Protein 3POJ (pdb70)

Solvent-accessible surface area: 11716 Å² total; per-residue (Å²): 169,25,63,62,48,107,63,95,125,122,60,27,84,9,43,0,32,94,24,61,86,55,21,56,120,58,7,34,1,24,13,32,0,70,13,141,155,61,77,82,0,59,5,91,19,45,102,86,5,18,2,39,78,42,122,146,20,106,12,2,53,2,4,0,4,0,30,7,71,122,110,36,40,29,49,52,25,9,118,177,54,15,135,96,10,66,8,118,17,54,27,0,14,0,6,0,7,2,35,93,70,58,143,22,100,0,0,71,0,21,7,168,43,99,154,32,52,60,53,113,52,91,123,118,65,24,76,6,46,0,32,95,26,62,85,49,17,48,151,9,6,16,2,25,9,34,0,67,12,136,154,63,52,106,1,59,1,65,9,60,100,88,4,18,2,55,88,47,121,132,11,106,12,2,36,1,0,0,17,0,70,6,52,125,104,68,48,33,49,51,24,8,119,175,44,14,135,65,8,70,9,118,18,56,49,0,64,1,28,0,4,0,26,104,60,46,149,23,101,0,0,78,0,28,4,171,34

Nearest PDB structures (foldseek):
  3pog-assembly2_B  TM=9.909E-01  e=3.006E-19  Rattus norvegicus
  3dem-assembly1_A  TM=9.830E-01  e=3.909E-17  Homo sapiens
  6f1d-assembly1_A  TM=9.723E-01  e=4.451E-14  Homo sapiens
  5cis-assembly1_A-2  TM=9.867E-01  e=1.282E-13  Rattus norvegicus
  5ckm-assembly1_A-2  TM=9.847E-01  e=1.762E-13  Rattus norvegicus

Organism: Rattus norvegicus (NCBI:txid10116)

InterPro domains:
  IPR000436 Sushi/SCR/CCP domain [PF00084] (306-367)
  IPR000436 Sushi/SCR/CCP domain [PF00084] (372-429)
  IPR000436 Sushi/SCR/CCP domain [PS50923] (304-369)
  IPR000436 Sushi/SCR/CCP domain [PS50923] (370-439)
  IPR000436 Sushi/SCR/CCP domain [SM00032] (306-367)
  IPR000436 Sushi/SCR/CCP domain [SM00032] (372-437)
  IPR000436 Sushi/SCR/CCP domain [cd00033] (306-368)
  IPR000436 Sushi/SCR/CCP domain [cd00033] (372-437)
  IPR000742 EGF-like domain [PS01186] (171-186)
  IPR000859 CUB domain [PF00431] (29-140)
  IPR000859 CUB domain [PF00431] (190-299)
  IPR000859 CUB domain [PS01180] (16-143)
  IPR000859 CUB domain [PS01180] (190-302)
  IPR000859 CUB domain [SM00042] (23-143)
  IPR000859 CUB domain [SM00042] (190-302)
  IPR000859 CUB domain [cd00041] (33-142)
  IPR000859 CUB domain [cd00041] (190-301)
  IPR001254 Serine proteases, trypsin domain [PF00089] (454-696)
  IPR001254 Serine proteases, trypsin domain [PS50240] (454-701)
  IPR001254 Serine proteases, trypsin domain [SM00020] (453-696)

Radius of gyration: 17.61 Å; Cα contacts (8 Å, |Δi|>4): 644; chains: 2; bounding box: 37×38×44 Å

Structure (mmCIF, N/CA/C/O backbone):
data_3POJ
#
_entry.id   3POJ
#
_cell.length_a   100.480
_cell.length_b   100.480
_cell.length_c   100.480
_cell.angle_alpha   90.00
_cell.angle_beta   90.00
_cell.angle_gamma   90.00
#
_symmetry.space_group_name_H-M   'P 21 3'
#
loop_
_entity.id
_entity.type
_entity.pdbx_description
1 polymer 'Mannan-binding lectin serine protease 1'
2 non-polymer 'CALCIUM ION'
3 non-polymer ETHANAMINE
4 non-polymer 'SULFATE ION'
5 non-polymer 2-AMINO-2-HYDROXYMETHYL-PROPANE-1,3-DIOL
6 water water
#
loop_
_atom_site.group_PDB
_atom_site.id
_atom_site.type_symbol
_atom_site.label_atom_id
_atom_site.label_alt_id
_atom_site.label_comp_id
_atom_site.label_asym_id
_atom_site.label_entity_id
_atom_site.label_seq_id
_atom_site.pdbx_PDB_ins_code
_atom_site.Cartn_x
_atom_site.Cartn_y
_atom_site.Cartn_z
_atom_site.occupancy
_atom_site.B_iso_or_equiv
_atom_site.auth_seq_id
_atom_site.auth_comp_id
_atom_site.auth_asym_id
_atom_site.auth_atom_id
_atom_site.pdbx_PDB_model_num
ATOM 1 N N . GLU A 1 3 ? 35.337 -8.090 -10.097 1.00 20.74 165 GLU A N 1
ATOM 2 C CA . GLU A 1 3 ? 35.283 -6.593 -10.125 1.00 16.64 165 GLU A CA 1
ATOM 3 C C . GLU A 1 3 ? 35.342 -6.152 -11.598 1.00 15.61 165 GLU A C 1
ATOM 4 O O . GLU A 1 3 ? 36.233 -6.700 -12.431 1.00 22.72 165 GLU A O 1
ATOM 10 N N . CYS A 1 4 ? 34.357 -5.418 -12.062 1.00 15.27 166 CYS A N 1
ATOM 11 C CA . CYS A 1 4 ? 34.248 -4.884 -13.581 1.00 11.46 166 CYS A CA 1
ATOM 12 C C . CYS A 1 4 ? 33.295 -3.613 -13.689 1.00 10.53 166 CYS A C 1
ATOM 13 O O . CYS A 1 4 ? 32.672 -3.307 -14.692 1.00 8.13 166 CYS A O 1
ATOM 16 N N . SER A 1 5 ? 33.259 -2.879 -12.613 1.00 10.52 167 SER A N 1
ATOM 17 C CA . SER A 1 5 ? 32.473 -1.683 -12.468 1.00 9.29 167 SER A CA 1
ATOM 18 C C . SER A 1 5 ? 33.363 -0.501 -12.823 1.00 8.86 167 SER A C 1
ATOM 19 O O . SER A 1 5 ? 34.565 -0.452 -12.541 1.00 10.80 167 SER A O 1
ATOM 22 N N . GLY A 1 6 ? 32.737 0.543 -13.338 1.00 9.31 168 GLY A N 1
ATOM 23 C CA . GLY A 1 6 ? 33.418 1.831 -13.455 1.00 10.30 168 GLY A CA 1
ATOM 24 C C . GLY A 1 6 ? 34.287 1.987 -14.728 1.00 9.11 168 GLY A C 1
ATOM 25 O O . GLY A 1 6 ? 35.161 2.867 -14.763 1.00 11.25 168 GLY A O 1
ATOM 26 N N . ASN A 1 7 ? 34.051 1.153 -15.737 1.00 8.41 169 ASN A N 1
ATOM 27 C CA . ASN A 1 7 ? 34.800 1.354 -16.983 1.00 8.51 169 ASN A CA 1
ATOM 28 C C . ASN A 1 7 ? 34.355 2.674 -17.621 1.00 8.29 169 ASN A C 1
ATOM 29 O O . ASN A 1 7 ? 33.193 3.010 -17.589 1.00 8.61 169 ASN A O 1
ATOM 34 N N . LEU A 1 8 ? 35.279 3.416 -18.271 1.00 10.00 170 LEU A N 1
ATOM 35 C CA . LEU A 1 8 ? 34.957 4.705 -18.844 1.00 9.71 170 LEU A CA 1
ATOM 36 C C . LEU A 1 8 ? 35.633 4.788 -20.165 1.00 11.20 170 LEU A C 1
ATOM 37 O O . LEU A 1 8 ? 36.878 4.660 -20.227 1.00 14.88 170 LEU A O 1
ATOM 42 N N . PHE A 1 9 ? 34.868 4.974 -21.240 1.00 9.54 171 PHE A N 1
ATOM 43 C CA . PHE A 1 9 ? 35.423 5.047 -22.568 1.00 11.72 171 PHE A CA 1
ATOM 44 C C . PHE A 1 9 ? 35.125 6.362 -23.245 1.00 10.88 171 PHE A C 1
ATOM 45 O O . PHE A 1 9 ? 33.991 6.795 -23.288 1.00 10.92 171 PHE A O 1
ATOM 53 N N . THR A 1 10 ? 36.200 7.027 -23.693 1.00 11.47 172 THR A N 1
ATOM 54 C CA . THR A 1 10 ? 36.097 8.263 -24.374 1.00 9.26 172 THR A CA 1
ATOM 55 C C . THR A 1 10 ? 36.458 8.179 -25.858 1.00 9.74 172 THR A C 1
ATOM 56 O O . THR A 1 10 ? 36.433 9.179 -26.563 1.00 10.76 172 THR A O 1
ATOM 60 N N . GLN A 1 11 ? 36.856 6.996 -26.280 1.00 12.34 173 GLN A N 1
ATOM 61 C CA . GLN A 1 11 ? 37.090 6.736 -27.643 1.00 12.59 173 GLN A CA 1
ATOM 62 C C . GLN A 1 11 ? 35.736 6.504 -28.371 1.00 11.63 173 GLN A C 1
ATOM 63 O O . GLN A 1 11 ? 34.815 5.935 -27.814 1.00 12.04 173 GLN A O 1
ATOM 69 N N . ARG A 1 12 ? 35.616 6.960 -29.637 1.00 12.19 174 ARG A N 1
ATOM 70 C CA A ARG A 1 12 ? 34.400 6.901 -30.402 0.70 12.45 174 ARG A CA 1
ATOM 71 C CA B ARG A 1 12 ? 34.386 6.915 -30.405 0.30 13.01 174 ARG A CA 1
ATOM 72 C C . ARG A 1 12 ? 33.962 5.523 -30.888 1.00 12.54 174 ARG A C 1
ATOM 73 O O . ARG A 1 12 ? 32.874 5.331 -31.325 1.00 14.79 174 ARG A O 1
ATOM 88 N N . THR A 1 13 ? 34.883 4.557 -30.825 1.00 10.42 175 THR A N 1
ATOM 89 C CA . THR A 1 13 ? 34.669 3.168 -31.260 1.00 10.29 175 THR A CA 1
ATOM 90 C C . THR A 1 13 ? 35.181 2.218 -30.242 1.00 9.41 175 THR A C 1
ATOM 91 O O . THR A 1 13 ? 36.204 2.437 -29.601 1.00 12.03 175 THR A O 1
ATOM 95 N N . GLY A 1 14 ? 34.519 1.040 -30.131 1.00 9.62 176 GLY A N 1
ATOM 96 C CA . GLY A 1 14 ? 35.044 -0.016 -29.336 1.00 10.54 176 GLY A CA 1
ATOM 97 C C . GLY A 1 14 ? 34.131 -1.215 -29.318 1.00 9.88 176 GLY A C 1
ATOM 98 O O . GLY A 1 14 ? 33.015 -1.155 -29.808 1.00 9.84 176 GLY A O 1
ATOM 99 N N . THR A 1 15 ? 34.638 -2.287 -28.742 1.00 8.43 177 THR A N 1
ATOM 100 C CA . THR A 1 15 ? 33.886 -3.480 -28.463 1.00 8.84 177 THR A CA 1
ATOM 101 C C . THR A 1 15 ? 33.962 -3.756 -27.006 1.00 9.13 177 THR A C 1
ATOM 102 O O . THR A 1 15 ? 35.054 -3.720 -26.412 1.00 12.35 177 THR A O 1
ATOM 106 N N . ILE A 1 16 ? 32.823 -4.116 -26.449 1.00 7.37 178 ILE A N 1
ATOM 107 C CA . ILE A 1 16 ? 32.664 -4.366 -24.981 1.00 8.04 178 ILE A CA 1
ATOM 108 C C . ILE A 1 16 ? 32.060 -5.754 -24.838 1.00 7.16 178 ILE A C 1
ATOM 109 O O . ILE A 1 16 ? 31.156 -6.095 -25.621 1.00 7.51 178 ILE A O 1
ATOM 114 N N . THR A 1 17 ? 32.559 -6.542 -23.905 1.00 6.76 179 THR A N 1
ATOM 115 C CA . THR A 1 17 ? 31.998 -7.827 -23.601 1.00 6.48 179 THR A CA 1
ATOM 116 C C . THR A 1 17 ? 31.764 -8.025 -22.141 1.00 6.57 179 THR A C 1
ATOM 117 O O . THR A 1 17 ? 32.415 -7.373 -21.332 1.00 8.25 179 THR A O 1
ATOM 121 N N . SER A 1 18 ? 30.930 -8.971 -21.810 1.00 6.29 180 SER A N 1
ATOM 122 C CA . SER A 1 18 ? 30.804 -9.436 -20.453 1.00 5.57 180 SER A CA 1
ATOM 123 C C . SER A 1 18 ? 32.174 -10.060 -20.036 1.00 5.52 180 SER A C 1
ATOM 124 O O . SER A 1 18 ? 32.940 -10.562 -20.894 1.00 6.38 180 SER A O 1
ATOM 127 N N . PRO A 1 19 ? 32.471 -10.084 -18.740 1.00 6.20 181 PRO A N 1
ATOM 128 C CA . PRO A 1 19 ? 33.729 -10.687 -18.326 1.00 6.24 181 PRO A CA 1
ATOM 129 C C . PRO A 1 19 ? 33.820 -12.162 -18.779 1.00 5.74 181 PRO A C 1
ATOM 130 O O . PRO A 1 19 ? 32.840 -12.922 -18.632 1.00 5.72 181 PRO A O 1
ATOM 134 N N . ASP A 1 20 ? 34.972 -12.513 -19.346 1.00 6.34 182 ASP A N 1
ATOM 135 C CA . ASP A 1 20 ? 35.299 -13.835 -19.784 1.00 5.98 182 ASP A CA 1
ATOM 136 C C . ASP A 1 20 ? 34.608 -14.309 -21.060 1.00 5.19 182 ASP A C 1
ATOM 137 O O . ASP A 1 20 ? 34.857 -15.437 -21.497 1.00 5.71 182 ASP A O 1
ATOM 142 N N . TYR A 1 21 ? 33.800 -13.451 -21.663 1.00 5.42 183 TYR A N 1
ATOM 143 C CA . TYR A 1 21 ? 33.130 -13.821 -22.892 1.00 4.63 183 TYR A CA 1
ATOM 144 C C . TYR A 1 21 ? 34.099 -14.390 -23.936 1.00 4.29 183 TYR A C 1
ATOM 145 O O . TYR A 1 21 ? 35.195 -13.867 -24.125 1.00 6.79 183 TYR A O 1
ATOM 154 N N . PRO A 1 22 ? 33.714 -15.498 -24.657 1.00 5.17 184 PRO A N 1
ATOM 155 C CA . PRO A 1 22 ? 32.425 -16.191 -24.685 1.00 4.11 184 PRO A CA 1
ATOM 156 C C . PRO A 1 22 ? 32.290 -17.375 -23.718 1.00 5.62 184 PRO A C 1
ATOM 157 O O . PRO A 1 22 ? 31.420 -18.200 -23.893 1.00 6.12 184 PRO A O 1
ATOM 161 N N . ASN A 1 23 ? 33.192 -17.442 -22.748 1.00 4.82 185 ASN A N 1
ATOM 162 C CA . ASN A 1 23 ? 33.042 -18.393 -21.660 1.00 5.40 185 ASN A CA 1
ATOM 163 C C . ASN A 1 23 ? 32.176 -17.737 -20.552 1.00 6.40 185 ASN A C 1
ATOM 164 O O . ASN A 1 23 ? 31.922 -16.554 -20.590 1.00 6.14 185 ASN A O 1
ATOM 169 N N . PRO A 1 24 ? 31.624 -18.562 -19.639 1.00 5.31 186 PRO A N 1
ATOM 170 C CA . PRO A 1 24 ? 30.611 -18.071 -18.755 1.00 6.00 186 PRO A CA 1
ATOM 171 C C . PRO A 1 24 ? 31.082 -16.921 -17.948 1.00 6.99 186 PRO A C 1
ATOM 172 O O . PRO A 1 24 ? 32.169 -16.929 -17.376 1.00 6.73 186 PRO A O 1
ATOM 176 N N . TYR A 1 25 ? 30.190 -15.949 -17.792 1.00 6.37 187 TYR A N 1
ATOM 177 C CA . TYR A 1 25 ? 30.481 -14.790 -16.949 1.00 6.52 187 TYR A CA 1
ATOM 178 C C . TYR A 1 25 ? 30.418 -15.179 -15.461 1.00 6.38 187 TYR A C 1
ATOM 179 O O . TYR A 1 25 ? 29.787 -16.149 -15.049 1.00 6.53 187 TYR A O 1
ATOM 188 N N . PRO A 1 26 ? 31.121 -14.398 -14.618 1.00 6.82 188 PRO A N 1
ATOM 189 C CA . PRO A 1 26 ? 31.186 -14.746 -13.200 1.00 6.45 188 PRO A CA 1
ATOM 190 C C . PRO A 1 26 ? 29.834 -14.600 -12.536 1.00 6.84 188 PRO A C 1
ATOM 191 O O . PRO A 1 26 ? 29.009 -13.723 -12.865 1.00 7.73 188 PRO A O 1
ATOM 195 N N . LYS A 1 27 ? 29.686 -15.375 -11.491 1.00 8.11 189 LYS A N 1
ATOM 196 C CA . LYS A 1 27 ? 28.550 -15.167 -10.581 1.00 9.31 189 LYS A CA 1
ATOM 197 C C . LYS A 1 27 ? 28.653 -13.862 -9.878 1.00 8.30 189 LYS A C 1
ATOM 198 O O . LYS A 1 27 ? 29.730 -13.362 -9.667 1.00 8.77 189 LYS A O 1
ATOM 204 N N . SER A 1 28 ? 27.518 -13.260 -9.603 1.00 7.36 190 SER A N 1
ATOM 205 C CA . SER A 1 28 ? 27.440 -12.061 -8.782 1.00 7.51 190 SER A CA 1
ATOM 206 C C . SER A 1 28 ? 28.184 -10.883 -9.408 1.00 7.83 190 SER A C 1
ATOM 207 O O . SER A 1 28 ? 28.773 -10.029 -8.689 1.00 10.05 190 SER A O 1
ATOM 210 N N . SER A 1 29 ? 28.123 -10.801 -10.722 1.00 7.81 191 SER A N 1
ATOM 211 C CA . SER A 1 29 ? 28.762 -9.709 -11.431 1.00 7.23 191 SER A CA 1
ATOM 212 C C . SER A 1 29 ? 27.970 -8.406 -11.275 1.00 6.15 191 SER A C 1
ATOM 213 O O . SER A 1 29 ? 26.726 -8.466 -11.358 1.00 6.57 191 SER A O 1
ATOM 216 N N . GLU A 1 30 ? 28.687 -7.278 -11.142 1.00 6.89 192 GLU A N 1
ATOM 217 C CA . GLU A 1 30 ? 28.117 -5.956 -11.281 1.00 5.72 192 GLU A CA 1
ATOM 218 C C . GLU A 1 30 ? 29.088 -5.152 -12.140 1.00 7.29 192 GLU A C 1
ATOM 219 O O . GLU A 1 30 ? 30.034 -4.543 -11.617 1.00 8.79 192 GLU A O 1
ATOM 225 N N . CYS A 1 31 ? 28.813 -5.116 -13.448 1.00 6.06 193 CYS A N 1
ATOM 226 C CA . CYS A 1 31 ? 29.658 -4.430 -14.356 1.00 5.72 193 CYS A CA 1
ATOM 227 C C . CYS A 1 31 ? 29.012 -3.150 -14.807 1.00 6.21 193 CYS A C 1
ATOM 228 O O . CYS A 1 31 ? 27.779 -3.059 -14.873 1.00 6.64 193 CYS A O 1
ATOM 231 N N . SER A 1 32 ? 29.833 -2.151 -15.106 1.00 6.70 194 SER A N 1
ATOM 232 C CA . SER A 1 32 ? 29.280 -0.943 -15.685 1.00 6.83 194 SER A CA 1
ATOM 233 C C . SER A 1 32 ? 30.337 -0.363 -16.646 1.00 7.36 194 SER A C 1
ATOM 234 O O . SER A 1 32 ? 31.532 -0.442 -16.383 1.00 7.79 194 SER A O 1
ATOM 237 N N . TYR A 1 33 ? 29.844 0.207 -17.744 1.00 6.39 195 TYR A N 1
ATOM 238 C CA . TYR A 1 33 ? 30.657 0.766 -18.768 1.00 7.52 195 TYR A CA 1
ATOM 239 C C . TYR A 1 33 ? 29.970 2.080 -19.184 1.00 8.90 195 TYR A C 1
ATOM 240 O O . TYR A 1 33 ? 28.843 2.056 -19.671 1.00 9.29 195 TYR A O 1
ATOM 249 N N . THR A 1 34 ? 30.695 3.192 -19.097 1.00 7.67 196 THR A N 1
ATOM 250 C CA . THR A 1 34 ? 30.151 4.500 -19.494 1.00 9.08 196 THR A CA 1
ATOM 251 C C . THR A 1 34 ? 30.888 4.935 -20.718 1.00 9.35 196 THR A C 1
ATOM 252 O O . THR A 1 34 ? 32.106 4.977 -20.699 1.00 9.90 196 THR A O 1
ATOM 256 N N . ILE A 1 35 ? 30.155 5.328 -21.746 1.00 9.23 197 ILE A N 1
ATOM 257 C CA . ILE A 1 35 ? 30.751 5.972 -22.923 1.00 9.88 197 ILE A CA 1
ATOM 258 C C . ILE A 1 35 ? 30.455 7.442 -22.830 1.00 9.82 197 ILE A C 1
ATOM 259 O O . ILE A 1 35 ? 29.315 7.812 -22.711 1.00 11.75 197 ILE A O 1
ATOM 264 N N . ASP A 1 36 ? 31.507 8.233 -22.812 1.00 10.57 198 ASP A N 1
ATOM 265 C CA . ASP A 1 36 ? 31.478 9.671 -22.511 1.00 12.18 198 ASP A CA 1
ATOM 266 C C . ASP A 1 36 ? 32.132 10.442 -23.633 1.00 11.53 198 ASP A C 1
ATOM 267 O O . ASP A 1 36 ? 33.349 10.500 -23.736 1.00 13.48 198 ASP A O 1
ATOM 272 N N . LEU A 1 37 ? 31.303 10.875 -24.577 1.00 11.96 199 LEU A N 1
ATOM 273 C CA . LEU A 1 37 ? 31.751 11.615 -25.751 1.00 12.05 199 LEU A CA 1
ATOM 274 C C . LEU A 1 37 ? 31.261 13.081 -25.652 1.00 13.00 199 LEU A C 1
ATOM 275 O O . LEU A 1 37 ? 30.382 13.398 -24.878 1.00 15.98 199 LEU A O 1
ATOM 280 N N . GLU A 1 38 ? 31.828 13.917 -26.539 1.00 16.13 200 GLU A N 1
ATOM 281 C CA A GLU A 1 38 ? 31.460 15.325 -26.610 0.50 19.04 200 GLU A CA 1
ATOM 282 C CA B GLU A 1 38 ? 31.405 15.324 -26.590 0.50 18.88 200 GLU A CA 1
ATOM 283 C C . GLU A 1 38 ? 29.989 15.438 -27.123 1.00 19.75 200 GLU A C 1
ATOM 284 O O . GLU A 1 38 ? 29.567 14.675 -27.994 1.00 17.59 200 GLU A O 1
ATOM 295 N N . GLU A 1 39 ? 29.224 16.428 -26.622 1.00 19.56 201 GLU A N 1
ATOM 296 C CA . GLU A 1 39 ? 27.878 16.630 -27.044 1.00 21.36 201 GLU A CA 1
ATOM 297 C C . GLU A 1 39 ? 27.884 16.873 -28.527 1.00 19.61 201 GLU A C 1
ATOM 298 O O . GLU A 1 39 ? 28.766 17.548 -29.039 1.00 22.90 201 GLU A O 1
ATOM 304 N N . GLY A 1 40 ? 26.905 16.258 -29.174 1.00 19.29 202 GLY A N 1
ATOM 305 C CA . GLY A 1 40 ? 26.793 16.214 -30.618 1.00 20.25 202 GLY A CA 1
ATOM 306 C C . GLY A 1 40 ? 27.049 14.845 -31.222 1.00 19.30 202 GLY A C 1
ATOM 307 O O . GLY A 1 40 ? 26.423 14.456 -32.248 1.00 22.70 202 GLY A O 1
ATOM 308 N N . PHE A 1 41 ? 27.994 14.093 -30.635 1.00 17.98 203 PHE A N 1
ATOM 309 C CA . PHE A 1 41 ? 28.122 12.717 -31.053 1.00 17.20 203 PHE A CA 1
ATOM 310 C C . PHE A 1 41 ? 26.886 11.899 -30.618 1.00 17.20 203 PHE A C 1
ATOM 311 O O . PHE A 1 41 ? 26.276 12.139 -29.551 1.00 17.44 203 PHE A O 1
ATOM 319 N N . MET A 1 42 ? 26.556 10.911 -31.437 1.00 15.89 204 MET A N 1
ATOM 320 C CA . MET A 1 42 ? 25.407 10.043 -31.196 1.00 17.41 204 MET A CA 1
ATOM 321 C C . MET A 1 42 ? 25.851 8.596 -31.322 1.00 15.59 204 MET A C 1
ATOM 322 O O . MET A 1 42 ? 26.177 8.128 -32.428 1.00 19.07 204 MET A O 1
ATOM 327 N N . VAL A 1 43 ? 25.905 7.922 -30.193 1.00 13.26 205 VAL A N 1
ATOM 328 C CA . VAL A 1 43 ? 26.409 6.555 -30.150 1.00 11.34 205 VAL A CA 1
ATOM 329 C C . VAL A 1 43 ? 25.361 5.583 -30.767 1.00 12.39 205 VAL A C 1
ATOM 330 O O . VAL A 1 43 ? 24.175 5.612 -30.406 1.00 12.66 205 VAL A O 1
ATOM 334 N N . THR A 1 44 ? 25.851 4.681 -31.603 1.00 11.74 206 THR A N 1
ATOM 335 C CA . THR A 1 44 ? 25.050 3.548 -32.086 1.00 11.23 206 THR A CA 1
ATOM 336 C C . THR A 1 44 ? 25.716 2.279 -31.576 1.00 10.84 206 THR A C 1
ATOM 337 O O . THR A 1 44 ? 26.965 2.187 -31.457 1.00 11.10 206 THR A O 1
ATOM 341 N N . LEU A 1 45 ? 24.867 1.320 -31.161 1.00 10.68 207 LEU A N 1
ATOM 342 C CA . LEU A 1 45 ? 25.313 0.078 -30.503 1.00 12.81 207 LEU A CA 1
ATOM 343 C C . LEU A 1 45 ? 24.778 -1.123 -31.257 1.00 10.80 207 LEU A C 1
ATOM 344 O O . LEU A 1 45 ? 23.674 -1.074 -31.713 1.00 11.68 207 LEU A O 1
ATOM 349 N N . GLN A 1 46 ? 25.514 -2.197 -31.399 1.00 9.11 208 GLN A N 1
ATOM 350 C CA . GLN A 1 46 ? 24.978 -3.467 -31.902 1.00 8.42 208 GLN A CA 1
ATOM 351 C C . GLN A 1 46 ? 25.526 -4.625 -31.139 1.00 7.34 208 GLN A C 1
ATOM 352 O O . GLN A 1 46 ? 26.742 -4.672 -30.883 1.00 8.49 208 GLN A O 1
ATOM 358 N N . PHE A 1 47 ? 24.684 -5.575 -30.789 1.00 7.78 209 PHE A N 1
ATOM 359 C CA . PHE A 1 47 ? 25.151 -6.835 -30.220 1.00 6.65 209 PHE A CA 1
ATOM 360 C C . PHE A 1 47 ? 25.674 -7.738 -31.367 1.00 8.07 209 PHE A C 1
ATOM 361 O O . PHE A 1 47 ? 25.139 -7.725 -32.483 1.00 10.43 209 PHE A O 1
ATOM 369 N N . GLU A 1 48 ? 26.696 -8.506 -31.050 1.00 7.35 210 GLU A N 1
ATOM 370 C CA . GLU A 1 48 ? 27.395 -9.322 -31.985 1.00 8.19 210 GLU A CA 1
ATOM 371 C C . GLU A 1 48 ? 27.578 -10.724 -31.456 1.00 6.08 210 GLU A C 1
ATOM 372 O O . GLU A 1 48 ? 27.718 -10.933 -30.254 1.00 6.79 210 GLU A O 1
ATOM 378 N N . ASP A 1 49 ? 27.559 -11.685 -32.381 1.00 7.55 211 ASP A N 1
ATOM 379 C CA A ASP A 1 49 ? 27.931 -13.061 -32.076 0.70 6.62 211 ASP A CA 1
ATOM 380 C CA B ASP A 1 49 ? 27.955 -13.077 -32.044 0.30 7.21 211 ASP A CA 1
ATOM 381 C C . ASP A 1 49 ? 26.935 -13.635 -31.050 1.00 5.59 211 ASP A C 1
ATOM 382 O O . ASP A 1 49 ? 25.734 -13.240 -31.023 1.00 5.81 211 ASP A O 1
ATOM 391 N N . ILE A 1 50 ? 27.336 -14.627 -30.264 1.00 5.05 212 ILE A N 1
ATOM 392 C CA . ILE A 1 50 ? 26.476 -15.253 -29.302 1.00 3.91 212 ILE A CA 1
ATOM 393 C C . ILE A 1 50 ? 26.022 -14.237 -28.235 1.00 4.47 212 ILE A C 1
ATOM 394 O O . ILE A 1 50 ? 26.850 -13.528 -27.688 1.00 5.50 212 ILE A O 1
ATOM 399 N N . PHE A 1 51 ? 24.717 -14.237 -27.987 1.00 4.92 213 PHE A N 1
ATOM 400 C CA . PHE A 1 51 ? 24.104 -13.521 -26.905 1.00 5.03 213 PHE A CA 1
ATOM 401 C C . PHE A 1 51 ? 23.419 -14.558 -26.034 1.00 4.02 213 PHE A C 1
ATOM 402 O O . PHE A 1 51 ? 22.564 -15.302 -26.530 1.00 5.35 213 PHE A O 1
ATOM 410 N N . ASP A 1 52 ? 23.831 -14.722 -24.758 1.00 5.38 214 ASP A N 1
ATOM 411 C CA . ASP A 1 52 ? 23.327 -15.779 -23.897 1.00 5.24 214 ASP A CA 1
ATOM 412 C C . ASP A 1 52 ? 23.363 -15.330 -22.455 1.00 4.26 214 ASP A C 1
ATOM 413 O O . ASP A 1 52 ? 24.428 -15.386 -21.814 1.00 5.05 214 ASP A O 1
ATOM 418 N N . ILE A 1 53 ? 22.228 -14.838 -21.944 1.00 5.63 215 ILE A N 1
ATOM 419 C CA . ILE A 1 53 ? 22.113 -14.399 -20.575 1.00 4.90 215 ILE A CA 1
ATOM 420 C C . ILE A 1 53 ? 21.002 -15.250 -19.950 1.00 5.60 215 ILE A C 1
ATOM 421 O O . ILE A 1 53 ? 19.953 -15.497 -20.564 1.00 6.37 215 ILE A O 1
ATOM 426 N N . GLU A 1 54 ? 21.195 -15.733 -18.720 1.00 6.45 216 GLU A N 1
ATOM 427 C CA . GLU A 1 54 ? 20.160 -16.571 -18.068 1.00 6.24 216 GLU A CA 1
ATOM 428 C C . GLU A 1 54 ? 18.816 -15.853 -18.101 1.00 6.44 216 GLU A C 1
ATOM 429 O O . GLU A 1 54 ? 18.751 -14.635 -17.910 1.00 7.18 216 GLU A O 1
ATOM 435 N N . ASP A 1 55 ? 17.770 -16.611 -18.252 1.00 7.97 217 ASP A N 1
ATOM 436 C CA . ASP A 1 55 ? 16.426 -16.096 -18.245 1.00 9.22 217 ASP A CA 1
ATOM 437 C C . ASP A 1 55 ? 15.497 -16.981 -17.403 1.00 10.15 217 ASP A C 1
ATOM 438 O O . ASP A 1 55 ? 15.960 -17.872 -16.683 1.00 11.65 217 ASP A O 1
ATOM 443 N N . HIS A 1 56 ? 14.187 -16.681 -17.488 1.00 11.64 218 HIS A N 1
ATOM 444 C CA . HIS A 1 56 ? 13.177 -17.419 -16.700 1.00 13.09 218 HIS A CA 1
ATOM 445 C C . HIS A 1 56 ? 11.983 -17.550 -17.620 1.00 15.45 218 HIS A C 1
ATOM 446 O O . HIS A 1 56 ? 11.638 -16.644 -18.333 1.00 15.48 218 HIS A O 1
ATOM 453 N N . PRO A 1 57 ? 11.228 -18.669 -17.470 1.00 18.34 219 PRO A N 1
ATOM 454 C CA . PRO A 1 57 ? 10.204 -18.880 -18.456 1.00 21.47 219 PRO A CA 1
ATOM 455 C C . PRO A 1 57 ? 8.925 -18.055 -18.242 1.00 22.02 219 PRO A C 1
ATOM 456 O O . PRO A 1 57 ? 8.104 -17.898 -19.198 1.00 24.36 219 PRO A O 1
ATOM 460 N N . GLU A 1 58 ? 8.768 -17.444 -17.068 1.00 21.03 220 GLU A N 1
ATOM 461 C CA A GLU A 1 58 ? 7.578 -16.691 -16.732 0.50 22.65 220 GLU A CA 1
ATOM 462 C CA B GLU A 1 58 ? 7.577 -16.631 -16.808 0.50 22.44 220 GLU A CA 1
ATOM 463 C C . GLU A 1 58 ? 7.816 -15.248 -16.273 1.00 22.57 220 GLU A C 1
ATOM 464 O O . GLU A 1 58 ? 6.957 -14.384 -16.448 1.00 27.70 220 GLU A O 1
ATOM 475 N N . VAL A 1 59 ? 8.967 -14.971 -15.710 1.00 17.72 221 VAL A N 1
ATOM 476 C CA . VAL A 1 59 ? 9.271 -13.661 -15.128 1.00 15.48 221 VAL A CA 1
ATOM 477 C C . VAL A 1 59 ? 10.340 -13.020 -16.053 1.00 13.99 221 VAL A C 1
ATOM 478 O O . VAL A 1 59 ? 11.258 -13.716 -16.480 1.00 14.53 221 VAL A O 1
ATOM 482 N N . PRO A 1 60 ? 10.220 -11.722 -16.396 1.00 14.63 222 PRO A N 1
ATOM 483 C CA . PRO A 1 60 ? 11.178 -11.143 -17.381 1.00 14.10 222 PRO A CA 1
ATOM 484 C C . PRO A 1 60 ? 12.540 -10.775 -16.691 1.00 12.69 222 PRO A C 1
ATOM 485 O O . PRO A 1 60 ? 12.646 -9.895 -15.905 1.00 16.15 222 PRO A O 1
ATOM 489 N N . CYS A 1 61 ? 13.550 -11.490 -17.052 1.00 9.10 223 CYS A N 1
ATOM 490 C CA . CYS A 1 61 ? 14.925 -11.246 -16.654 1.00 8.36 223 CYS A CA 1
ATOM 491 C C . CYS A 1 61 ? 15.112 -11.022 -15.141 1.00 8.53 223 CYS A C 1
ATOM 492 O O . CYS A 1 61 ? 15.663 -10.000 -14.717 1.00 8.81 223 CYS A O 1
ATOM 495 N N . PRO A 1 62 ? 14.793 -12.054 -14.344 1.00 8.22 224 PRO A N 1
ATOM 496 C CA . PRO A 1 62 ? 14.948 -11.849 -12.897 1.00 10.71 224 PRO A CA 1
ATOM 497 C C . PRO A 1 62 ? 16.285 -12.205 -12.284 1.00 8.62 224 PRO A C 1
ATOM 498 O O . PRO A 1 62 ? 16.455 -12.051 -11.088 1.00 12.91 224 PRO A O 1
ATOM 502 N N . TYR A 1 63 ? 17.182 -12.756 -13.058 1.00 7.47 225 TYR A N 1
ATOM 503 C CA . TYR A 1 63 ? 18.438 -13.292 -12.600 1.00 7.92 225 TYR A CA 1
ATOM 504 C C . TYR A 1 63 ? 19.619 -12.430 -13.017 1.00 6.54 225 TYR A C 1
ATOM 505 O O . TYR A 1 63 ? 20.333 -11.888 -12.181 1.00 6.86 225 TYR A O 1
ATOM 514 N N . ASP A 1 64 ? 19.832 -12.381 -14.338 1.00 5.95 226 ASP A N 1
ATOM 515 C CA . ASP A 1 64 ? 20.951 -11.715 -14.948 1.00 5.03 226 ASP A CA 1
ATOM 516 C C . ASP A 1 64 ? 20.414 -10.862 -16.085 1.00 5.23 226 ASP A C 1
ATOM 517 O O . ASP A 1 64 ? 19.392 -11.214 -16.719 1.00 5.40 226 ASP A O 1
ATOM 522 N N . TYR A 1 65 ? 21.059 -9.738 -16.385 1.00 5.23 227 TYR A N 1
ATOM 523 C CA . TYR A 1 65 ? 20.608 -8.895 -17.507 1.00 5.79 227 TYR A CA 1
ATOM 524 C C . TYR A 1 65 ? 21.577 -7.801 -17.788 1.00 4.69 227 TYR A C 1
ATOM 525 O O . TYR A 1 65 ? 22.404 -7.430 -16.947 1.00 5.56 227 TYR A O 1
ATOM 534 N N . ILE A 1 66 ? 21.522 -7.310 -19.046 1.00 5.89 228 ILE A N 1
ATOM 535 C CA . ILE A 1 66 ? 22.141 -6.063 -19.456 1.00 6.09 228 ILE A CA 1
ATOM 536 C C . ILE A 1 66 ? 21.060 -5.034 -19.610 1.00 5.11 228 ILE A C 1
ATOM 537 O O . ILE A 1 66 ? 19.963 -5.294 -20.126 1.00 7.50 228 ILE A O 1
ATOM 542 N N . LYS A 1 67 ? 21.364 -3.815 -19.210 1.00 6.37 229 LYS A N 1
ATOM 543 C CA . LYS A 1 67 ? 20.454 -2.658 -19.323 1.00 7.33 229 LYS A CA 1
ATOM 544 C C . LYS A 1 67 ? 21.307 -1.501 -19.886 1.00 6.90 229 LYS A C 1
ATOM 545 O O . LYS A 1 67 ? 22.473 -1.345 -19.485 1.00 7.05 229 LYS A O 1
ATOM 551 N N . ILE A 1 68 ? 20.735 -0.663 -20.759 1.00 7.04 230 ILE A N 1
ATOM 552 C CA . ILE A 1 68 ? 21.449 0.488 -21.290 1.00 7.78 230 ILE A CA 1
ATOM 553 C C . ILE A 1 68 ? 20.651 1.736 -20.975 1.00 8.03 230 ILE A C 1
ATOM 554 O O . ILE A 1 68 ? 19.433 1.757 -21.212 1.00 8.54 230 ILE A O 1
ATOM 559 N N . LYS A 1 69 ? 21.294 2.800 -20.560 1.00 8.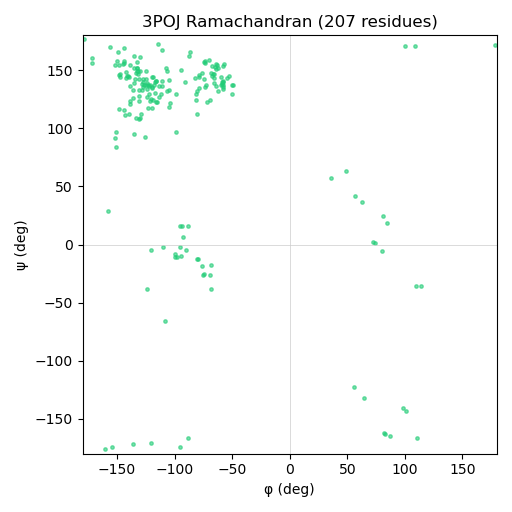31 231 LYS A N 1
ATOM 560 C CA . LYS A 1 69 ? 20.607 4.049 -20.298 1.00 9.11 231 LYS A CA 1
ATOM 561 C C . LYS A 1 69 ? 21.320 5.192 -21.071 1.00 9.28 231 LYS A C 1
ATOM 562 O O . LYS A 1 69 ? 22.553 5.265 -21.121 1.00 9.93 231 LYS A O 1
ATOM 568 N N . ALA A 1 70 ? 20.559 6.128 -21.592 1.00 9.58 232 ALA A N 1
ATOM 569 C CA . ALA A 1 70 ? 21.085 7.362 -22.204 1.00 12.65 232 ALA A CA 1
ATOM 570 C C . ALA A 1 70 ? 20.081 8.455 -21.961 1.00 17.64 232 ALA A C 1
ATOM 571 O O . ALA A 1 70 ? 18.945 8.389 -22.350 1.00 17.53 232 ALA A O 1
ATOM 573 N N . GLY A 1 71 ? 20.523 9.441 -21.215 1.00 21.90 233 GLY A N 1
ATOM 574 C CA . GLY A 1 71 ? 19.522 10.491 -20.720 1.00 24.25 233 GLY A CA 1
ATOM 575 C C . GLY A 1 71 ? 18.398 9.808 -19.965 1.00 24.16 233 GLY A C 1
ATOM 576 O O . GLY A 1 71 ? 18.626 9.024 -19.030 1.00 26.95 233 GLY A O 1
ATOM 577 N N . SER A 1 72 ? 17.175 10.030 -20.436 1.00 27.89 234 SER A N 1
ATOM 578 C CA . SER A 1 72 ? 15.988 9.461 -19.779 1.00 26.09 234 SER A CA 1
ATOM 579 C C . SER A 1 72 ? 15.549 8.144 -20.421 1.00 23.99 234 SER A C 1
ATOM 580 O O . SER A 1 72 ? 14.619 7.455 -19.871 1.00 26.12 234 SER A O 1
ATOM 583 N N . LYS A 1 73 ? 16.255 7.737 -21.484 1.00 18.21 235 LYS A N 1
ATOM 584 C CA . LYS A 1 73 ? 15.866 6.569 -22.224 1.00 14.83 235 LYS A CA 1
ATOM 585 C C . LYS A 1 73 ? 16.585 5.314 -21.621 1.00 11.77 235 LYS A C 1
ATOM 586 O O . LYS A 1 73 ? 17.752 5.363 -21.267 1.00 11.33 235 LYS A O 1
ATOM 592 N N . VAL A 1 74 ? 15.842 4.237 -21.556 1.00 11.15 236 VAL A N 1
ATOM 593 C CA . VAL A 1 74 ? 16.354 2.936 -21.085 1.00 9.17 236 VAL A CA 1
ATOM 594 C C . VAL A 1 74 ? 15.997 1.895 -22.157 1.00 9.17 236 VAL A C 1
ATOM 595 O O . VAL A 1 74 ? 14.865 1.791 -22.636 1.00 12.20 236 VAL A O 1
ATOM 599 N N . TRP A 1 75 ? 16.946 1.038 -22.401 1.00 8.30 237 TRP A N 1
ATOM 600 C CA . TRP A 1 75 ? 16.774 -0.153 -23.208 1.00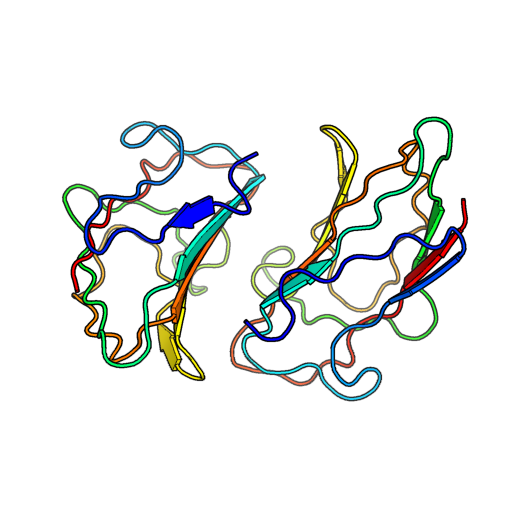 8.59 237 TRP A CA 1
ATOM 601 C C . TRP A 1 75 ? 17.093 -1.336 -22.309 1.00 8.86 237 TRP A C 1
ATOM 602 O O . TRP A 1 75 ? 18.108 -1.383 -21.642 1.00 9.68 237 TRP A O 1
ATOM 613 N N . GLY A 1 76 ? 16.230 -2.331 -22.415 1.00 8.32 238 GLY A N 1
ATOM 614 C CA . GLY A 1 76 ? 16.306 -3.504 -21.573 1.00 7.66 238 GLY A CA 1
ATOM 615 C C . GLY A 1 76 ? 15.567 -3.326 -20.279 1.00 8.93 238 GLY A C 1
ATOM 616 O O . GLY A 1 76 ? 14.800 -2.385 -20.163 1.00 11.65 238 GLY A O 1
ATOM 617 N N . PRO A 1 77 ? 15.834 -4.197 -19.319 1.00 8.11 239 PRO A N 1
ATOM 618 C CA . PRO A 1 77 ? 16.749 -5.299 -19.333 1.00 8.66 239 PRO A CA 1
ATOM 619 C C . PRO A 1 77 ? 16.567 -6.283 -20.452 1.00 7.93 239 PRO A C 1
ATOM 620 O O . PRO A 1 77 ? 15.424 -6.585 -20.859 1.00 8.78 239 PRO A O 1
ATOM 624 N N . PHE A 1 78 ? 17.688 -6.795 -20.944 1.00 6.71 240 PHE A N 1
ATOM 625 C CA . PHE A 1 78 ? 17.708 -7.869 -21.958 1.00 6.09 240 PHE A CA 1
ATOM 626 C C . PHE A 1 78 ? 18.359 -9.112 -21.322 1.00 5.29 240 PHE A C 1
ATOM 627 O O . PHE A 1 78 ? 19.361 -9.046 -20.578 1.00 6.25 240 PHE A O 1
ATOM 635 N N . CYS A 1 79 ? 17.780 -10.257 -21.673 1.00 5.50 241 CYS A N 1
ATOM 636 C CA . CYS A 1 79 ? 18.290 -11.564 -21.284 1.00 5.85 241 CYS A CA 1
ATOM 637 C C . CYS A 1 79 ? 17.854 -12.627 -22.289 1.00 6.47 241 CYS A C 1
ATOM 638 O O . CYS A 1 79 ? 17.276 -12.288 -23.312 1.00 6.81 241 CYS A O 1
ATOM 641 N N . GLY A 1 80 ? 18.152 -13.879 -21.989 1.00 6.29 242 GLY A N 1
ATOM 642 C CA . GLY A 1 80 ? 17.875 -14.940 -22.909 1.00 6.41 242 GLY A CA 1
ATOM 643 C C . GLY A 1 80 ? 18.913 -15.107 -23.979 1.00 5.40 242 GLY A C 1
ATOM 644 O O . GLY A 1 80 ? 20.018 -14.603 -23.882 1.00 5.84 242 GLY A O 1
ATOM 645 N N . GLU A 1 81 ? 18.507 -15.809 -25.021 1.00 5.66 243 GLU A N 1
ATOM 646 C CA . GLU A 1 81 ? 19.365 -16.149 -26.148 1.00 5.72 243 GLU A CA 1
ATOM 647 C C . GLU A 1 81 ? 19.179 -15.247 -27.399 1.00 5.42 243 GLU A C 1
ATOM 648 O O . GLU A 1 81 ? 20.023 -15.284 -28.296 1.00 6.15 243 GLU A O 1
ATOM 654 N N . LYS A 1 82 ? 18.142 -14.420 -27.430 1.00 6.60 244 LYS A N 1
ATOM 655 C CA . LYS A 1 82 ? 17.927 -13.533 -28.588 1.00 7.24 244 LYS A CA 1
ATOM 656 C C . LYS A 1 82 ? 18.820 -12.311 -28.498 1.00 9.54 244 LYS A C 1
ATOM 657 O O . LYS A 1 82 ? 18.909 -11.633 -27.467 1.00 10.30 244 LYS A O 1
ATOM 663 N N . SER A 1 83 ? 19.481 -12.011 -29.591 1.00 7.98 245 SER A N 1
ATOM 664 C CA . SER A 1 83 ? 20.347 -10.816 -29.678 1.00 7.64 245 SER A CA 1
ATOM 665 C C . SER A 1 83 ? 19.459 -9.566 -29.732 1.00 7.56 245 SER A C 1
ATOM 666 O O . SER A 1 83 ? 18.584 -9.506 -30.641 1.00 10.05 245 SER A O 1
ATOM 669 N N . PRO A 1 84 ? 19.615 -8.620 -28.803 1.00 7.27 246 PRO A N 1
ATOM 670 C CA . PRO A 1 84 ? 18.805 -7.397 -28.930 1.00 7.79 246 PRO A CA 1
ATOM 671 C C . PRO A 1 84 ? 19.037 -6.721 -30.233 1.00 8.92 246 PRO A C 1
ATOM 672 O O . PRO A 1 84 ? 20.129 -6.784 -30.800 1.00 9.78 246 PRO A O 1
ATOM 676 N N . GLU A 1 85 ? 18.052 -5.990 -30.667 1.00 10.57 247 GLU A N 1
ATOM 677 C CA . GLU A 1 85 ? 18.173 -5.209 -31.921 1.00 11.29 247 GLU A CA 1
ATOM 678 C C . GLU A 1 85 ? 19.135 -4.054 -31.720 1.00 10.37 247 GLU A C 1
ATOM 679 O O . GLU A 1 85 ? 19.356 -3.576 -30.601 1.00 9.96 247 GLU A O 1
ATOM 685 N N . PRO A 1 86 ? 19.691 -3.522 -32.807 1.00 9.71 248 PRO A N 1
ATOM 686 C CA . PRO A 1 86 ? 20.639 -2.421 -32.697 1.00 10.17 248 PRO A CA 1
ATOM 687 C C . PRO A 1 86 ? 19.950 -1.165 -32.102 1.00 10.84 248 PRO A C 1
ATOM 688 O O . PRO A 1 86 ? 18.737 -0.985 -32.219 1.00 12.48 248 PRO A O 1
ATOM 692 N N . ILE A 1 87 ? 20.734 -0.384 -31.431 1.00 9.17 249 ILE A N 1
ATOM 693 C CA . ILE A 1 87 ? 20.263 0.791 -30.699 1.00 10.54 249 ILE A CA 1
ATOM 694 C C . ILE A 1 87 ? 20.981 2.025 -31.229 1.00 9.97 249 ILE A C 1
ATOM 695 O O . ILE A 1 87 ? 22.191 2.103 -31.267 1.00 11.70 249 ILE A O 1
ATOM 700 N N . SER A 1 88 ? 20.167 2.985 -31.663 1.00 11.37 250 SER A N 1
ATOM 701 C CA A SER A 1 88 ? 20.641 4.272 -32.054 0.50 11.81 250 SER A CA 1
ATOM 702 C CA B SER A 1 88 ? 20.586 4.310 -32.039 0.50 12.77 250 SER A CA 1
ATOM 703 C C . SER A 1 88 ? 20.227 5.187 -30.857 1.00 13.88 250 SER A C 1
ATOM 704 O O . SER A 1 88 ? 19.068 5.537 -30.678 1.00 14.53 250 SER A O 1
ATOM 709 N N . THR A 1 89 ? 21.220 5.428 -29.990 1.00 14.65 251 THR A N 1
ATOM 710 C CA . THR A 1 89 ? 20.972 6.080 -28.678 1.00 13.25 251 THR A CA 1
ATOM 711 C C . THR A 1 89 ? 20.589 7.543 -28.806 1.00 16.77 251 THR A C 1
ATOM 712 O O . THR A 1 89 ? 20.033 8.120 -27.839 1.00 17.51 251 THR A O 1
ATOM 716 N N . GLN A 1 90 ? 21.011 8.187 -29.883 1.00 15.54 252 GLN A N 1
ATOM 717 C CA A GLN A 1 90 ? 20.834 9.660 -30.038 0.50 16.54 252 GLN A CA 1
ATOM 718 C CA B GLN A 1 90 ? 20.854 9.657 -30.044 0.50 16.65 252 GLN A CA 1
ATOM 719 C C . GLN A 1 90 ? 21.507 10.459 -28.918 1.00 17.10 252 GLN A C 1
ATOM 720 O O . GLN A 1 90 ? 21.112 11.553 -28.619 1.00 19.90 252 GLN A O 1
ATOM 731 N N . SER A 1 91 ? 22.568 9.917 -28.328 1.00 13.98 253 SER A N 1
ATOM 732 C CA . SER A 1 91 ? 23.223 10.539 -27.182 1.00 12.76 253 SER A CA 1
ATOM 733 C C . SER A 1 91 ? 24.755 10.352 -27.206 1.00 12.52 253 SER A C 1
ATOM 734 O O . SER A 1 91 ? 25.275 9.409 -27.782 1.00 12.52 253 SER A O 1
ATOM 737 N N . HIS A 1 92 ? 25.456 11.228 -26.499 1.00 11.60 254 HIS A N 1
ATOM 738 C CA . HIS A 1 92 ? 26.889 11.211 -26.363 1.00 12.52 254 HIS A CA 1
ATOM 739 C C . HIS A 1 92 ? 27.289 10.591 -25.074 1.00 11.62 254 HIS A C 1
ATOM 740 O O . HIS A 1 92 ? 28.482 10.406 -24.866 1.00 14.71 254 HIS A O 1
ATOM 747 N N . SER A 1 93 ? 26.335 10.298 -24.160 1.00 11.62 255 SER A N 1
ATOM 748 C CA . SER A 1 93 ? 26.612 9.788 -22.832 1.00 12.20 255 SER A CA 1
ATOM 749 C C . SER A 1 93 ? 25.756 8.577 -22.536 1.00 10.16 255 SER A C 1
ATOM 750 O O . SER A 1 93 ? 24.560 8.698 -22.377 1.00 14.13 255 SER A O 1
ATOM 753 N N . ILE A 1 94 ? 26.384 7.402 -22.518 1.00 8.35 256 ILE A N 1
ATOM 754 C CA . ILE A 1 94 ? 25.679 6.112 -22.448 1.00 7.92 256 ILE A CA 1
ATOM 755 C C . ILE A 1 94 ? 26.213 5.336 -21.242 1.00 7.14 256 ILE A C 1
ATOM 756 O O . ILE A 1 94 ? 27.430 5.270 -21.008 1.00 9.55 256 ILE A O 1
ATOM 761 N N . GLN A 1 95 ? 25.304 4.704 -20.480 1.00 6.55 257 GLN A N 1
ATOM 762 C CA . GLN A 1 95 ? 25.648 3.777 -19.454 1.00 7.43 257 GLN A CA 1
ATOM 763 C C . GLN A 1 95 ? 25.190 2.395 -19.794 1.00 6.52 257 GLN A C 1
ATOM 764 O O . GLN A 1 95 ? 24.013 2.197 -20.145 1.00 8.67 257 GLN A O 1
ATOM 770 N N . ILE A 1 96 ? 26.113 1.445 -19.734 1.00 6.06 258 ILE A N 1
ATOM 771 C CA . ILE A 1 96 ? 25.782 0.015 -20.001 1.00 5.97 258 ILE A CA 1
ATOM 772 C C . ILE A 1 96 ? 26.030 -0.719 -18.665 1.00 6.31 258 ILE A C 1
ATOM 773 O O . ILE A 1 96 ? 27.143 -0.635 -18.088 1.00 6.20 258 ILE A O 1
ATOM 778 N N . LEU A 1 97 ? 25.009 -1.385 -18.161 1.00 5.47 259 LEU A N 1
ATOM 779 C CA . LEU A 1 97 ? 24.995 -2.068 -16.889 1.0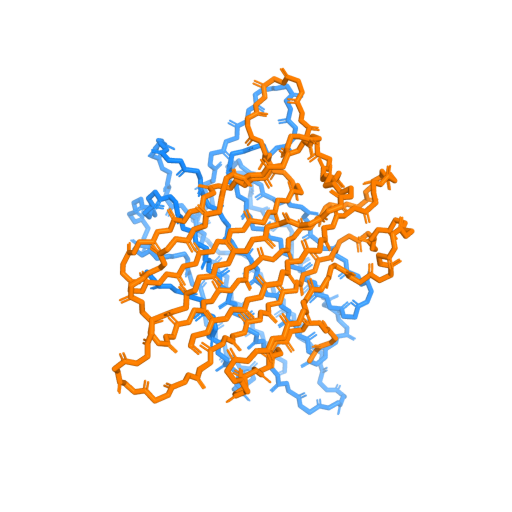0 5.77 259 LEU A CA 1
ATOM 780 C C . LEU A 1 97 ? 24.781 -3.528 -17.107 1.00 5.58 259 LEU A C 1
ATOM 781 O O . LEU A 1 97 ? 23.916 -3.926 -17.896 1.00 5.95 259 LEU A O 1
ATOM 786 N N . PHE A 1 98 ? 25.516 -4.375 -16.395 1.00 5.63 260 PHE A N 1
ATOM 787 C CA . PHE A 1 98 ? 25.283 -5.812 -16.424 1.00 5.15 260 PHE A CA 1
ATOM 788 C C . PHE A 1 98 ? 25.337 -6.345 -15.028 1.00 5.29 260 PHE A C 1
ATOM 789 O O . PHE A 1 98 ? 26.298 -6.062 -14.275 1.00 6.92 260 PHE A O 1
ATOM 797 N N . ARG A 1 99 ? 24.348 -7.168 -14.659 1.00 5.46 261 ARG A N 1
ATOM 798 C CA . ARG A 1 99 ? 24.356 -7.846 -13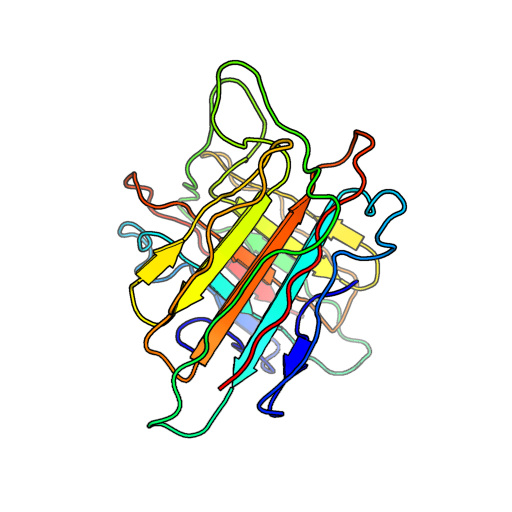.361 1.00 5.27 261 ARG A CA 1
ATOM 799 C C . ARG A 1 99 ? 24.092 -9.327 -13.576 1.00 4.98 261 ARG A C 1
ATOM 800 O O . ARG A 1 99 ? 23.324 -9.702 -14.482 1.00 6.10 261 ARG A O 1
ATOM 808 N N . SER A 1 100 ? 24.668 -10.133 -12.700 1.00 6.24 262 SER A N 1
ATOM 809 C CA . SER A 1 100 ? 24.357 -11.532 -12.646 1.00 6.10 262 SER A CA 1
ATOM 810 C C . SER A 1 100 ? 24.159 -11.985 -11.219 1.00 6.50 262 SER A C 1
ATOM 811 O O . SER A 1 100 ? 24.762 -11.413 -10.309 1.00 7.39 262 SER A O 1
ATOM 814 N N . ASP A 1 101 ? 23.341 -13.030 -11.064 1.00 6.95 263 ASP A N 1
ATOM 815 C CA . ASP A 1 101 ? 23.079 -13.599 -9.781 1.00 7.75 263 ASP A CA 1
ATOM 816 C C . ASP A 1 101 ? 24.124 -14.677 -9.448 1.00 7.29 263 ASP A C 1
ATOM 817 O O . ASP A 1 101 ? 25.172 -14.806 -10.095 1.00 8.14 263 ASP A O 1
ATOM 822 N N . ASN A 1 102 ? 23.848 -15.477 -8.415 1.00 10.35 264 ASN A N 1
ATOM 823 C CA A ASN A 1 102 ? 24.920 -16.331 -7.889 0.70 10.98 264 ASN A CA 1
ATOM 824 C CA B ASN A 1 102 ? 24.884 -16.329 -7.911 0.30 11.21 264 ASN A CA 1
ATOM 825 C C . ASN A 1 102 ? 24.939 -17.738 -8.442 1.00 11.29 264 ASN A C 1
ATOM 826 O O . ASN A 1 102 ? 25.676 -18.546 -7.926 1.00 14.14 264 ASN A O 1
ATOM 835 N N . SER A 1 103 ? 24.260 -18.013 -9.549 1.00 10.04 265 SER A N 1
ATOM 836 C CA . SER A 1 103 ? 24.346 -19.313 -10.138 1.00 10.06 265 SER A CA 1
ATOM 837 C C . SER A 1 103 ? 24.016 -19.311 -11.601 1.00 9.12 265 SER A C 1
ATOM 838 O O . SER A 1 103 ? 23.482 -18.327 -12.135 1.00 8.85 265 SER A O 1
ATOM 841 N N . GLY A 1 104 ? 24.274 -20.442 -12.244 1.00 9.57 266 GLY A N 1
ATOM 842 C CA . GLY A 1 104 ? 23.993 -20.580 -13.661 1.00 8.23 266 GLY A CA 1
ATOM 843 C C . GLY A 1 104 ? 25.230 -20.621 -14.513 1.00 8.70 266 GLY A C 1
ATOM 844 O O . GLY A 1 104 ? 26.309 -20.300 -14.054 1.00 10.84 266 GLY A O 1
ATOM 845 N N . GLU A 1 105 ? 25.049 -20.942 -15.792 1.00 8.49 267 GLU A N 1
ATOM 846 C CA . GLU A 1 105 ? 26.120 -20.968 -16.722 1.00 7.92 267 GLU A CA 1
ATOM 847 C C . GLU A 1 105 ? 25.611 -20.455 -18.068 1.00 8.65 267 GLU A C 1
ATOM 848 O O . GLU A 1 105 ? 24.799 -21.112 -18.718 1.00 8.74 267 GLU A O 1
ATOM 854 N N . ASN A 1 106 ? 26.086 -19.283 -18.479 1.00 6.69 268 ASN A N 1
ATOM 855 C CA . ASN A 1 106 ? 25.677 -18.628 -19.705 1.00 5.44 268 ASN A CA 1
ATOM 856 C C . ASN A 1 106 ? 26.861 -17.818 -20.263 1.00 6.14 268 ASN A C 1
ATOM 857 O O . ASN A 1 106 ? 27.651 -17.266 -19.465 1.00 5.89 268 ASN A O 1
ATOM 862 N N . ARG A 1 107 ? 26.959 -17.754 -21.593 1.00 5.66 269 ARG A N 1
ATOM 863 C CA . ARG A 1 107 ? 28.145 -17.235 -22.213 1.00 5.31 269 ARG A CA 1
ATOM 864 C C . ARG A 1 107 ? 28.277 -15.719 -22.151 1.00 5.24 269 ARG A C 1
ATOM 865 O O . ARG A 1 107 ? 29.410 -15.208 -22.250 1.00 6.43 269 ARG A O 1
ATOM 873 N N . GLY A 1 108 ? 27.183 -14.965 -22.063 1.00 4.99 270 GLY A N 1
ATOM 874 C CA . GLY A 1 108 ? 27.219 -13.538 -21.995 1.00 5.60 270 GLY A CA 1
ATOM 875 C C . GLY A 1 108 ? 26.907 -12.792 -23.297 1.00 4.95 270 GLY A C 1
ATOM 876 O O . GLY A 1 108 ? 26.064 -13.204 -24.086 1.00 6.30 270 GLY A O 1
ATOM 877 N N . TRP A 1 109 ? 27.620 -11.703 -23.465 1.00 5.09 271 TRP A N 1
ATOM 878 C CA . TRP A 1 109 ? 27.300 -10.782 -24.535 1.00 5.60 271 TRP A CA 1
ATOM 879 C C . TRP A 1 109 ? 28.543 -10.061 -25.029 1.00 4.16 271 TRP A C 1
ATOM 880 O O . TRP A 1 109 ? 29.526 -9.867 -24.307 1.00 5.38 271 TRP A O 1
ATOM 891 N N . ARG A 1 110 ? 28.400 -9.585 -26.266 1.00 5.72 272 ARG A N 1
ATOM 892 C CA A ARG A 1 110 ? 29.396 -8.764 -26.958 0.30 5.76 272 ARG A CA 1
ATOM 893 C CA B ARG A 1 110 ? 29.396 -8.765 -26.943 0.70 6.02 272 ARG A CA 1
ATOM 894 C C . ARG A 1 110 ? 28.623 -7.671 -27.676 1.00 6.06 272 ARG A C 1
ATOM 895 O O . ARG A 1 110 ? 27.645 -7.940 -28.390 1.00 6.87 272 ARG A O 1
ATOM 910 N N . LEU A 1 111 ? 29.063 -6.434 -27.529 1.00 6.91 273 LEU A N 1
ATOM 911 C CA . LEU A 1 111 ? 28.570 -5.353 -28.332 1.00 8.80 273 LEU A CA 1
ATOM 912 C C . LEU A 1 111 ? 29.651 -4.504 -28.893 1.00 10.07 273 LEU A C 1
ATOM 913 O O . LEU A 1 111 ? 30.757 -4.433 -28.363 1.00 11.63 273 LEU A O 1
ATOM 918 N N . SER A 1 112 ? 29.400 -3.898 -30.032 1.00 8.87 274 SER A N 1
ATOM 919 C CA A SER A 1 112 ? 30.274 -2.850 -30.546 0.70 9.51 274 SER A CA 1
ATOM 920 C CA B SER A 1 112 ? 30.311 -2.887 -30.544 0.30 9.79 274 SER A CA 1
ATOM 921 C C . SER A 1 112 ? 29.538 -1.578 -30.611 1.00 9.05 274 SER A C 1
ATOM 922 O O . SER A 1 112 ? 28.320 -1.566 -30.784 1.00 11.15 274 SER A O 1
ATOM 927 N N . TYR A 1 113 ? 30.282 -0.467 -30.481 1.00 9.16 275 TYR A N 1
ATOM 928 C CA . TYR A 1 113 ? 29.675 0.851 -30.558 1.00 8.21 275 TYR A CA 1
ATOM 929 C C . TYR A 1 113 ? 30.519 1.712 -31.504 1.00 10.13 275 TYR A C 1
ATOM 930 O O . TYR A 1 113 ? 31.720 1.540 -31.688 1.00 10.15 275 TYR A O 1
ATOM 939 N N . ARG A 1 114 ? 29.853 2.721 -32.025 1.00 10.58 276 ARG A N 1
ATOM 940 C CA . ARG A 1 114 ? 30.402 3.725 -32.903 1.00 11.59 276 ARG A CA 1
ATOM 941 C C . ARG A 1 114 ? 29.726 5.051 -32.716 1.00 12.46 276 ARG A C 1
ATOM 942 O O . ARG A 1 114 ? 28.608 5.082 -32.337 1.00 14.69 276 ARG A O 1
ATOM 950 N N . ALA A 1 115 ? 30.455 6.117 -33.042 1.00 13.89 277 ALA A N 1
ATOM 951 C CA . ALA A 1 115 ? 29.907 7.474 -33.028 1.00 15.29 277 ALA A CA 1
ATOM 952 C C . ALA A 1 115 ? 30.757 8.271 -33.993 1.00 21.63 277 ALA A C 1
ATOM 953 O O . ALA A 1 115 ? 31.955 7.904 -34.226 1.00 21.21 277 ALA A O 1
ATOM 956 N N . VAL B 1 2 ? 27.239 11.794 -15.061 1.00 30.39 164 VAL B N 1
ATOM 957 C CA . VAL B 1 2 ? 25.819 11.346 -15.129 1.00 26.81 164 VAL B CA 1
ATOM 958 C C . VAL B 1 2 ? 25.165 11.461 -13.744 1.00 23.89 164 VAL B C 1
ATOM 959 O O . VAL B 1 2 ? 25.723 11.094 -12.739 1.00 24.19 164 VAL B O 1
ATOM 963 N N . GLU B 1 3 ? 23.931 11.940 -13.699 1.00 22.57 165 GLU B N 1
ATOM 964 C CA . GLU B 1 3 ? 23.196 12.078 -12.465 1.00 20.94 165 GLU B CA 1
ATOM 965 C C . GLU B 1 3 ? 23.216 10.767 -11.614 1.00 20.58 165 GLU B C 1
ATOM 966 O O . GLU B 1 3 ? 23.012 9.671 -12.130 1.00 23.69 165 GLU B O 1
ATOM 972 N N . CYS B 1 4 ? 23.562 10.935 -10.355 1.00 15.32 166 CYS B N 1
ATOM 973 C CA . CYS B 1 4 ? 23.523 9.908 -9.330 1.00 18.05 166 CYS B CA 1
ATOM 974 C C . CYS B 1 4 ? 24.656 9.005 -9.375 1.00 14.77 166 CYS B C 1
ATOM 975 O O . CYS B 1 4 ? 24.788 8.178 -8.419 1.00 15.29 166 CYS B O 1
ATOM 978 N N . SER B 1 5 ? 25.510 9.123 -10.370 1.00 15.68 167 SER B N 1
ATOM 979 C CA A SER B 1 5 ? 26.723 8.329 -10.473 0.30 18.17 167 SER B CA 1
ATOM 980 C CA B SER B 1 5 ? 26.685 8.337 -10.466 0.70 18.70 167 SER B CA 1
ATOM 981 C C . SER B 1 5 ? 27.892 9.051 -9.877 1.00 15.06 167 SER B C 1
ATOM 982 O O . SER B 1 5 ? 28.012 10.286 -9.993 1.00 18.26 167 SER B O 1
ATOM 987 N N . GLY B 1 6 ? 28.763 8.354 -9.248 1.00 15.30 168 GLY B N 1
ATOM 988 C CA . GLY B 1 6 ? 30.035 8.860 -8.929 1.00 16.70 168 GLY B CA 1
ATOM 989 C C . GLY B 1 6 ? 30.067 9.739 -7.681 1.00 15.33 168 GLY B C 1
ATOM 990 O O . GLY B 1 6 ? 30.945 10.627 -7.597 1.00 16.73 168 GLY B O 1
ATOM 991 N N . ASN B 1 7 ? 29.119 9.575 -6.765 1.00 10.15 169 ASN B N 1
ATOM 992 C CA . ASN B 1 7 ? 29.178 10.330 -5.507 1.00 9.64 169 ASN B CA 1
ATOM 993 C C . ASN B 1 7 ? 30.406 9.889 -4.691 1.00 10.15 169 ASN B C 1
ATOM 994 O O . ASN B 1 7 ? 30.724 8.702 -4.639 1.00 12.42 169 ASN B O 1
ATOM 999 N N . LEU B 1 8 ? 31.098 10.855 -4.067 1.00 8.69 170 LEU B N 1
ATOM 1000 C CA . LEU B 1 8 ? 32.331 10.621 -3.332 1.00 10.83 170 LEU B CA 1
ATOM 1001 C C . LEU B 1 8 ? 32.238 11.277 -1.966 1.00 8.95 170 LEU B C 1
ATOM 1002 O O . LEU B 1 8 ? 32.013 12.511 -1.871 1.00 9.39 170 LEU B O 1
ATOM 1007 N N . PHE B 1 9 ? 32.432 10.476 -0.916 1.00 9.40 171 PHE B N 1
ATOM 1008 C CA . PHE B 1 9 ? 32.328 10.916 0.479 1.00 9.51 171 PHE B CA 1
ATOM 1009 C C . PHE B 1 9 ? 33.685 10.710 1.108 1.00 9.93 171 PHE B C 1
ATOM 1010 O O . PHE B 1 9 ? 34.192 9.596 1.109 1.00 11.77 171 PHE B O 1
ATOM 1018 N N . THR B 1 10 ? 34.262 11.761 1.674 1.00 8.93 172 THR B N 1
ATOM 1019 C CA . THR B 1 10 ? 35.591 11.710 2.278 1.00 8.16 172 THR B CA 1
ATOM 1020 C C . THR B 1 10 ? 35.548 12.093 3.758 1.00 10.35 172 THR B C 1
ATOM 1021 O O . THR B 1 10 ? 36.569 12.111 4.408 1.00 11.64 172 THR B O 1
ATOM 1025 N N . GLN B 1 11 ? 34.387 12.504 4.270 1.00 10.29 173 GLN B N 1
ATOM 1026 C CA . GLN B 1 11 ? 34.199 12.818 5.669 1.00 10.19 173 GLN B CA 1
ATOM 1027 C C . GLN B 1 11 ? 33.945 11.524 6.415 1.00 9.39 173 GLN B C 1
ATOM 1028 O O . GLN B 1 11 ? 33.290 10.623 5.887 1.00 9.83 173 GLN B O 1
ATOM 1034 N N . ARG B 1 12 ? 34.456 11.419 7.641 1.00 9.72 174 ARG B N 1
ATOM 1035 C CA . ARG B 1 12 ? 34.370 10.226 8.450 1.00 11.72 174 ARG B CA 1
ATOM 1036 C C . ARG B 1 12 ? 32.971 9.891 8.933 1.00 10.90 174 ARG B C 1
ATOM 1037 O O . ARG B 1 12 ? 32.751 8.790 9.395 1.00 14.39 174 ARG B O 1
ATOM 1045 N N . THR B 1 13 ? 32.048 10.857 8.898 1.00 9.36 175 THR B N 1
ATOM 1046 C CA . THR B 1 13 ? 30.670 10.715 9.340 1.00 11.11 175 THR B CA 1
ATOM 1047 C C . THR B 1 13 ? 29.772 11.255 8.249 1.00 9.60 175 THR B C 1
ATOM 1048 O O . THR B 1 13 ? 30.102 12.229 7.587 1.00 10.60 175 THR B O 1
ATOM 1052 N N . GLY B 1 14 ? 28.621 10.601 8.046 1.00 9.66 176 GLY B N 1
ATOM 1053 C CA . GLY B 1 14 ? 27.675 11.099 7.067 1.00 10.67 176 GLY B CA 1
ATOM 1054 C C . GLY B 1 14 ? 26.413 10.284 6.965 1.00 9.75 176 GLY B C 1
ATOM 1055 O O . GLY B 1 14 ? 26.332 9.218 7.604 1.00 10.13 176 GLY B O 1
ATOM 1056 N N . THR B 1 15 ? 25.512 10.771 6.107 1.00 9.75 177 THR B N 1
ATOM 1057 C CA . THR B 1 15 ? 24.293 10.070 5.801 1.00 8.96 177 THR B CA 1
ATOM 1058 C C . THR B 1 15 ? 24.104 10.115 4.316 1.00 8.64 177 THR B C 1
ATOM 1059 O O . THR B 1 15 ? 24.423 11.086 3.640 1.00 14.42 177 THR B O 1
ATOM 1063 N N . ILE B 1 16 ? 23.668 9.013 3.774 1.00 7.98 178 ILE B N 1
ATOM 1064 C CA . ILE B 1 16 ? 23.435 8.825 2.355 1.00 6.62 178 ILE B CA 1
ATOM 1065 C C . ILE B 1 16 ? 22.012 8.292 2.210 1.00 6.81 178 ILE B C 1
ATOM 1066 O O . ILE B 1 16 ? 21.591 7.422 2.997 1.00 7.02 178 ILE B O 1
ATOM 1071 N N . THR B 1 17 ? 21.280 8.773 1.198 1.00 7.09 179 THR B N 1
ATOM 1072 C CA . THR B 1 17 ? 19.949 8.266 0.959 1.00 7.19 179 THR B CA 1
ATOM 1073 C C . THR B 1 17 ? 19.751 8.002 -0.534 1.00 5.15 179 THR B C 1
ATOM 1074 O O . THR B 1 17 ? 20.455 8.521 -1.386 1.00 7.15 179 THR B O 1
ATOM 1078 N N . SER B 1 18 ? 18.755 7.229 -0.829 1.00 6.54 180 SER B N 1
ATOM 1079 C CA . SER B 1 18 ? 18.240 7.093 -2.164 1.00 4.95 180 SER B CA 1
ATOM 1080 C C . SER B 1 18 ? 17.708 8.455 -2.622 1.00 4.29 180 SER B C 1
ATOM 1081 O O . SER B 1 18 ? 17.272 9.290 -1.797 1.00 5.62 180 SER B O 1
ATOM 1084 N N . PRO B 1 19 ? 17.732 8.711 -3.928 1.00 5.13 181 PRO B N 1
ATOM 1085 C CA . PRO B 1 19 ? 17.229 10.007 -4.414 1.00 5.01 181 PRO B CA 1
ATOM 1086 C C . PRO B 1 19 ? 15.762 10.189 -3.969 1.00 4.98 181 PRO B C 1
ATOM 1087 O O . PRO B 1 19 ? 14.965 9.275 -4.119 1.00 5.37 181 PRO B O 1
ATOM 1091 N N . ASP B 1 20 ? 15.453 11.396 -3.481 1.00 5.35 182 ASP B N 1
ATOM 1092 C CA . ASP B 1 20 ? 14.126 11.805 -3.079 1.00 6.15 182 ASP B CA 1
ATOM 1093 C C . ASP B 1 20 ? 13.576 11.201 -1.806 1.00 3.99 182 ASP B C 1
ATOM 1094 O O . ASP B 1 20 ? 12.447 11.427 -1.446 1.00 5.85 182 ASP B O 1
ATOM 1099 N N . TYR B 1 21 ? 14.377 10.372 -1.118 1.00 4.71 183 TYR B N 1
ATOM 1100 C CA . TYR B 1 21 ? 13.977 9.730 0.118 1.00 4.77 183 TYR B CA 1
ATOM 1101 C C . TYR B 1 21 ? 13.375 10.794 1.077 1.00 5.17 183 TYR B C 1
ATOM 1102 O O . TYR B 1 21 ? 13.941 11.881 1.214 1.00 6.21 183 TYR B O 1
ATOM 1111 N N . PRO B 1 22 ? 12.268 10.502 1.762 1.00 5.28 184 PRO B N 1
ATOM 1112 C CA . PRO B 1 22 ? 11.517 9.223 1.878 1.00 4.81 184 PRO B CA 1
ATOM 1113 C C . PRO B 1 22 ? 10.383 9.136 0.904 1.00 5.07 184 PRO B C 1
ATOM 1114 O O . PRO B 1 22 ? 9.509 8.288 1.096 1.00 5.72 184 PRO B O 1
ATOM 1118 N N . ASN B 1 23 ? 10.340 9.976 -0.128 1.00 4.43 185 ASN B N 1
ATOM 1119 C CA . ASN B 1 23 ? 9.378 9.816 -1.192 1.00 4.59 185 ASN B CA 1
ATOM 1120 C C . ASN B 1 23 ? 9.992 8.830 -2.228 1.00 4.48 185 ASN B C 1
ATOM 1121 O O . ASN B 1 23 ? 11.179 8.503 -2.175 1.00 5.80 185 ASN B O 1
ATOM 1126 N N . PRO B 1 24 ? 9.145 8.312 -3.146 1.00 5.16 186 PRO B N 1
ATOM 1127 C CA . PRO B 1 24 ? 9.631 7.220 -3.997 1.00 6.16 186 PRO B CA 1
ATOM 1128 C C . PRO B 1 24 ? 10.873 7.583 -4.812 1.00 5.55 186 PRO B C 1
ATOM 1129 O O . PRO B 1 24 ? 10.939 8.690 -5.380 1.00 7.12 186 PRO B O 1
ATOM 1133 N N . TYR B 1 25 ? 11.759 6.642 -4.908 1.00 5.21 187 TYR B N 1
ATOM 1134 C CA . TYR B 1 25 ? 12.979 6.831 -5.706 1.00 4.55 187 TYR B CA 1
ATOM 1135 C C . TYR B 1 25 ? 12.558 6.772 -7.191 1.00 5.42 187 TYR B C 1
ATOM 1136 O O . TYR B 1 25 ? 11.499 6.233 -7.570 1.00 6.57 187 TYR B O 1
ATOM 1145 N N . PRO B 1 26 ? 13.395 7.372 -8.059 1.00 7.17 188 PRO B N 1
ATOM 1146 C CA . PRO B 1 26 ? 13.059 7.438 -9.472 1.00 7.47 188 PRO B CA 1
ATOM 1147 C C . PRO B 1 26 ? 12.984 6.098 -10.154 1.00 6.07 188 PRO B C 1
ATOM 1148 O O . PRO B 1 26 ? 13.653 5.138 -9.799 1.00 7.01 188 PRO B O 1
ATOM 1152 N N . LYS B 1 27 ? 12.203 6.085 -11.235 1.00 8.22 189 LYS B N 1
ATOM 1153 C CA . LYS B 1 27 ? 12.279 4.974 -12.175 1.00 8.18 189 LYS B CA 1
ATOM 1154 C C . LYS B 1 27 ? 13.679 4.848 -12.722 1.00 8.00 189 LYS B C 1
ATOM 1155 O O . LYS B 1 27 ? 14.348 5.854 -13.013 1.00 8.80 189 LYS B O 1
ATOM 1161 N N . SER B 1 28 ? 14.120 3.634 -12.855 1.00 6.74 190 SER B N 1
ATOM 1162 C CA . SER B 1 28 ? 15.396 3.319 -13.475 1.00 6.91 190 SER B CA 1
ATOM 1163 C C . SER B 1 28 ? 16.537 4.030 -12.794 1.00 7.75 190 SER B C 1
ATOM 1164 O O . SER B 1 28 ? 17.500 4.517 -13.436 1.00 9.54 190 SER B O 1
ATOM 1167 N N . SER B 1 29 ? 16.496 4.057 -11.453 1.00 6.75 191 SER B N 1
ATOM 1168 C CA . SER B 1 29 ? 17.579 4.601 -10.712 1.00 7.54 191 SER B CA 1
ATOM 1169 C C . SER B 1 29 ? 18.890 3.844 -10.992 1.00 6.08 191 SER B C 1
ATOM 1170 O O . SER B 1 29 ? 18.837 2.605 -11.079 1.00 6.52 191 SER B O 1
ATOM 1173 N N . GLU B 1 30 ? 20.005 4.560 -11.022 1.00 7.34 192 GLU B N 1
ATOM 1174 C CA . GLU B 1 30 ? 21.314 3.971 -11.295 1.00 7.28 192 GLU B CA 1
ATOM 1175 C C . GLU B 1 30 ? 22.312 4.805 -10.580 1.00 6.75 192 GLU B C 1
ATOM 1176 O O . GLU B 1 30 ? 22.906 5.740 -11.164 1.00 11.21 192 GLU B O 1
ATOM 1182 N N . CYS B 1 31 ? 22.508 4.513 -9.290 1.00 6.17 193 CYS B N 1
ATOM 1183 C CA . CYS B 1 31 ? 23.253 5.373 -8.391 1.00 5.89 193 CYS B CA 1
ATOM 1184 C C . CYS B 1 31 ? 24.482 4.628 -7.833 1.00 6.28 193 CYS B C 1
ATOM 1185 O O . CYS B 1 31 ? 24.430 3.438 -7.576 1.00 9.03 193 CYS B O 1
ATOM 1188 N N . SER B 1 32 ? 25.552 5.385 -7.670 1.00 6.07 194 SER B N 1
ATOM 1189 C CA . SER B 1 32 ? 26.752 4.836 -7.095 1.00 6.45 194 SER B CA 1
ATOM 1190 C C . SER B 1 32 ? 27.372 5.817 -6.161 1.00 7.05 194 SER B C 1
ATOM 1191 O O . SER B 1 32 ? 27.301 7.048 -6.414 1.00 7.65 194 SER B O 1
ATOM 1194 N N . TYR B 1 33 ? 27.949 5.288 -5.083 1.00 6.91 195 TYR B N 1
ATOM 1195 C CA . TYR B 1 33 ? 28.520 6.110 -4.037 1.00 6.51 195 TYR B CA 1
ATOM 1196 C C . TYR B 1 33 ? 29.787 5.440 -3.584 1.00 7.55 195 TYR B C 1
ATOM 1197 O O . TYR B 1 33 ? 29.826 4.220 -3.478 1.00 8.99 195 TYR B O 1
ATOM 1206 N N . THR B 1 34 ? 30.784 6.237 -3.232 1.00 7.84 196 THR B N 1
ATOM 1207 C CA . THR B 1 34 ? 32.011 5.740 -2.678 1.00 8.52 196 THR B CA 1
ATOM 1208 C C . THR B 1 34 ? 32.363 6.493 -1.446 1.00 8.69 196 THR B C 1
ATOM 1209 O O . THR B 1 34 ? 32.323 7.713 -1.472 1.00 9.55 196 THR B O 1
ATOM 1213 N N . ILE B 1 35 ? 32.715 5.772 -0.388 1.00 7.59 197 ILE B N 1
ATOM 1214 C CA . ILE B 1 35 ? 33.274 6.364 0.841 1.00 7.47 197 ILE B CA 1
ATOM 1215 C C . ILE B 1 35 ? 34.757 6.045 0.808 1.00 9.34 197 ILE B C 1
ATOM 1216 O O . ILE B 1 35 ? 35.108 4.872 0.793 1.00 10.81 197 ILE B O 1
ATOM 1221 N N . ASP B 1 36 ? 35.594 7.072 0.779 1.00 10.62 198 ASP B N 1
ATOM 1222 C CA A ASP B 1 36 ? 37.012 6.924 0.595 0.50 12.28 198 ASP B CA 1
ATOM 1223 C CA B ASP B 1 36 ? 37.008 6.849 0.666 0.50 12.50 198 ASP B CA 1
ATOM 1224 C C . ASP B 1 36 ? 37.719 7.647 1.757 1.00 11.78 198 ASP B C 1
ATOM 1225 O O . ASP B 1 36 ? 37.806 8.901 1.714 1.00 13.03 198 ASP B O 1
ATOM 1234 N N . LEU B 1 37 ? 38.185 6.931 2.764 1.00 12.22 199 LEU B N 1
ATOM 1235 C CA . LEU B 1 37 ? 38.847 7.465 3.914 1.00 13.59 199 LEU B CA 1
ATOM 1236 C C . LEU B 1 37 ? 40.273 7.011 3.959 1.00 14.64 199 LEU B C 1
ATOM 1237 O O . LEU B 1 37 ? 40.700 6.211 3.159 1.00 18.37 199 LEU B O 1
ATOM 1242 N N . GLU B 1 38 ? 41.016 7.564 4.884 1.00 17.44 200 GLU B N 1
ATOM 1243 C CA . GLU B 1 38 ? 42.472 7.156 5.027 1.00 20.69 200 GLU B CA 1
ATOM 1244 C C . GLU B 1 38 ? 42.556 5.726 5.494 1.00 18.69 200 GLU B C 1
ATOM 1245 O O . GLU B 1 38 ? 41.767 5.241 6.337 1.00 18.25 200 GLU B O 1
ATOM 1251 N N . GLU B 1 39 ? 43.588 5.027 5.037 1.00 20.35 201 GLU B N 1
ATOM 1252 C CA . GLU B 1 39 ? 43.800 3.633 5.446 1.00 22.01 201 GLU B CA 1
ATOM 1253 C C . GLU B 1 39 ? 43.953 3.596 6.973 1.00 22.65 201 GLU B C 1
ATOM 1254 O O . GLU B 1 39 ? 44.572 4.439 7.574 1.00 23.24 201 GLU B O 1
ATOM 1260 N N . GLY B 1 40 ? 43.334 2.628 7.609 1.00 19.98 202 GLY B N 1
ATOM 1261 C CA . GLY B 1 40 ? 43.261 2.566 9.037 1.00 20.15 202 GLY B CA 1
ATOM 1262 C C . GLY B 1 40 ? 41.878 2.738 9.593 1.00 19.19 202 GLY B C 1
ATOM 1263 O O . GLY B 1 40 ? 41.542 2.158 10.646 1.00 21.60 202 GLY B O 1
ATOM 1264 N N . PHE B 1 41 ? 41.118 3.611 8.912 1.00 16.68 203 PHE B N 1
ATOM 1265 C CA . PHE B 1 41 ? 39.764 3.839 9.341 1.00 16.68 203 PHE B CA 1
ATOM 1266 C C . PHE B 1 41 ? 38.939 2.656 8.887 1.00 16.57 203 PHE B C 1
ATOM 1267 O O . PHE B 1 41 ? 39.213 2.040 7.854 1.00 19.94 203 PHE B O 1
ATOM 1275 N N . MET B 1 42 ? 37.931 2.325 9.675 1.00 13.64 204 MET B N 1
ATOM 1276 C CA . MET B 1 42 ? 37.039 1.183 9.418 1.00 14.20 204 MET B CA 1
ATOM 1277 C C . MET B 1 42 ? 35.568 1.683 9.500 1.00 13.43 204 MET B C 1
ATOM 1278 O O . MET B 1 42 ? 35.110 2.107 10.607 1.00 14.88 204 MET B O 1
ATOM 1283 N N . VAL B 1 43 ? 34.879 1.683 8.324 1.00 12.54 205 VAL B N 1
ATOM 1284 C CA . VAL B 1 43 ? 33.531 2.245 8.274 1.00 10.71 205 VAL B CA 1
ATOM 1285 C C . VAL B 1 43 ? 32.518 1.242 8.856 1.00 10.74 205 VAL B C 1
ATOM 1286 O O . VAL B 1 43 ? 32.571 0.081 8.531 1.00 11.09 205 VAL B O 1
ATOM 1290 N N . THR B 1 44 ? 31.613 1.734 9.705 1.00 10.60 206 THR B N 1
ATOM 1291 C CA . THR B 1 44 ? 30.393 1.064 10.100 1.00 10.19 206 THR B CA 1
ATOM 1292 C C . THR B 1 44 ? 29.215 1.743 9.436 1.00 9.52 206 THR B C 1
ATOM 1293 O O . THR B 1 44 ? 29.082 2.954 9.479 1.00 12.18 206 THR B O 1
ATOM 1297 N N . LEU B 1 45 ? 28.337 0.936 8.839 1.00 9.08 207 LEU B N 1
ATOM 1298 C CA . LEU B 1 45 ? 27.165 1.455 8.123 1.00 10.10 207 LEU B CA 1
ATOM 1299 C C . LEU B 1 45 ? 25.888 0.974 8.811 1.00 10.46 207 LEU B C 1
ATOM 1300 O O . LEU B 1 45 ? 25.840 -0.163 9.228 1.00 12.79 207 LEU B O 1
ATOM 1305 N N . GLN B 1 46 ? 24.906 1.835 8.916 1.00 9.02 208 GLN B N 1
ATOM 1306 C CA . GLN B 1 46 ? 23.625 1.463 9.502 1.00 9.99 208 GLN B CA 1
ATOM 1307 C C . GLN B 1 46 ? 22.494 2.017 8.667 1.00 8.22 208 GLN B C 1
ATOM 1308 O O . GLN B 1 46 ? 22.4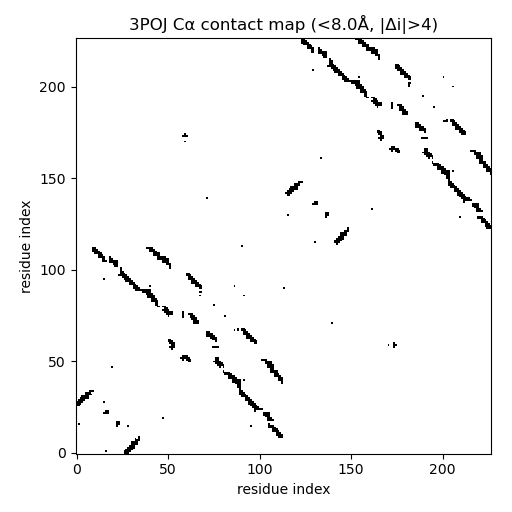17 3.226 8.412 1.00 9.00 208 GLN B O 1
ATOM 1314 N N . PHE B 1 47 ? 21.593 1.143 8.254 1.00 8.18 209 PHE B N 1
ATOM 1315 C CA . PHE B 1 47 ? 20.352 1.603 7.666 1.00 7.11 209 PHE B CA 1
ATOM 1316 C C . PHE B 1 47 ? 19.468 2.181 8.753 1.00 7.02 209 PHE B C 1
ATOM 1317 O O . PHE B 1 47 ? 19.335 1.554 9.835 1.00 10.79 209 PHE B O 1
ATOM 1325 N N . GLU B 1 48 ? 18.842 3.307 8.453 1.00 6.68 210 GLU B N 1
ATOM 1326 C CA . GLU B 1 48 ? 18.065 4.056 9.411 1.00 7.42 210 GLU B CA 1
ATOM 1327 C C . GLU B 1 48 ? 16.674 4.263 8.902 1.00 6.26 210 GLU B C 1
ATOM 1328 O O . GLU B 1 48 ? 16.434 4.455 7.715 1.00 6.58 210 GLU B O 1
ATOM 1334 N N . ASP B 1 49 ? 15.737 4.337 9.836 1.00 7.38 211 ASP B N 1
ATOM 1335 C CA A ASP B 1 49 ? 14.405 4.759 9.529 0.70 6.06 211 ASP B CA 1
ATOM 1336 C CA B ASP B 1 49 ? 14.383 4.716 9.528 0.30 6.94 211 ASP B CA 1
ATOM 1337 C C . ASP B 1 49 ? 13.739 3.776 8.538 1.00 5.00 211 ASP B C 1
ATOM 1338 O O . ASP B 1 49 ? 14.042 2.621 8.534 1.00 6.15 211 ASP B O 1
ATOM 1347 N N . ILE B 1 50 ? 12.792 4.239 7.731 1.00 4.59 212 ILE B N 1
ATOM 1348 C CA . ILE B 1 50 ? 12.123 3.365 6.790 1.00 5.26 212 ILE B CA 1
ATOM 1349 C C . ILE B 1 50 ? 13.135 2.855 5.784 1.00 4.18 212 ILE B C 1
ATOM 1350 O O . ILE B 1 50 ? 13.890 3.625 5.189 1.00 5.56 212 ILE B O 1
ATOM 1355 N N . PHE B 1 51 ? 13.054 1.579 5.507 1.00 5.16 213 PHE B N 1
ATOM 1356 C CA . PHE B 1 51 ? 13.780 0.890 4.465 1.00 5.04 213 PHE B CA 1
ATOM 1357 C C . PHE B 1 51 ? 12.702 0.224 3.581 1.00 4.67 213 PHE B C 1
ATOM 1358 O O . PHE B 1 51 ? 11.914 -0.556 4.084 1.00 5.16 213 PHE B O 1
ATOM 1366 N N . ASP B 1 52 ? 12.629 0.615 2.327 1.00 4.59 214 ASP B N 1
ATOM 1367 C CA . ASP B 1 52 ? 11.540 0.109 1.436 1.00 4.78 214 ASP B CA 1
ATOM 1368 C C . ASP B 1 52 ? 12.019 0.095 -0.014 1.00 4.49 214 ASP B C 1
ATOM 1369 O O . ASP B 1 52 ? 11.972 1.112 -0.703 1.00 6.29 214 ASP B O 1
ATOM 1374 N N . ILE B 1 53 ? 12.580 -1.059 -0.432 1.00 5.38 215 ILE B N 1
ATOM 1375 C CA . ILE B 1 53 ? 13.037 -1.249 -1.807 1.00 5.66 215 ILE B CA 1
ATOM 1376 C C . ILE B 1 53 ? 12.110 -2.304 -2.354 1.00 4.90 215 ILE B C 1
ATOM 1377 O O . ILE B 1 53 ? 11.852 -3.337 -1.725 1.00 6.00 215 ILE B O 1
ATOM 1382 N N . GLU B 1 54 ? 11.634 -2.118 -3.571 1.00 5.43 216 GLU B N 1
ATOM 1383 C CA . GLU B 1 54 ? 10.742 -3.098 -4.165 1.00 6.29 216 GLU B CA 1
ATOM 1384 C C . GLU B 1 54 ? 11.406 -4.466 -4.228 1.00 6.60 216 GLU B C 1
ATOM 1385 O O . GLU B 1 54 ? 12.553 -4.611 -4.526 1.00 6.87 216 GLU B O 1
ATOM 1391 N N . ASP B 1 55 ? 10.594 -5.476 -3.875 1.00 7.73 217 ASP B N 1
ATOM 1392 C CA . ASP B 1 55 ? 10.999 -6.852 -3.977 1.00 8.00 217 ASP B CA 1
ATOM 1393 C C . ASP B 1 55 ? 10.088 -7.650 -4.902 1.00 10.61 217 ASP B C 1
ATOM 1394 O O . ASP B 1 55 ? 9.308 -7.065 -5.645 1.00 12.07 217 ASP B O 1
ATOM 1399 N N . HIS B 1 56 ? 10.255 -8.956 -4.919 1.00 11.30 218 HIS B N 1
ATOM 1400 C CA . HIS B 1 56 ? 9.498 -9.787 -5.864 1.00 13.13 218 HIS B CA 1
ATOM 1401 C C . HIS B 1 56 ? 9.148 -11.068 -5.117 1.00 15.40 218 HIS B C 1
ATOM 1402 O O . HIS B 1 56 ? 9.941 -11.585 -4.306 1.00 15.38 218 HIS B O 1
ATOM 1409 N N . PRO B 1 57 ? 7.965 -11.595 -5.385 1.00 17.54 219 PRO B N 1
ATOM 1410 C CA . PRO B 1 57 ? 7.533 -12.705 -4.552 1.00 20.67 219 PRO B CA 1
ATOM 1411 C C . PRO B 1 57 ? 8.144 -14.028 -4.966 1.00 21.59 219 PRO B C 1
ATOM 1412 O O . PRO B 1 57 ? 8.086 -14.968 -4.187 1.00 23.43 219 PRO B O 1
ATOM 1416 N N . GLU B 1 58 ? 8.782 -14.094 -6.147 1.00 20.19 220 GLU B N 1
ATOM 1417 C CA A GLU B 1 58 ? 9.240 -15.396 -6.643 0.50 23.27 220 GLU B CA 1
ATOM 1418 C CA B GLU B 1 58 ? 9.255 -15.374 -6.690 0.50 23.44 220 GLU B CA 1
ATOM 1419 C C . GLU B 1 58 ? 10.770 -15.537 -6.709 1.00 22.03 220 GLU B C 1
ATOM 1420 O O . GLU B 1 58 ? 11.287 -16.678 -6.739 1.00 26.60 220 GLU B O 1
ATOM 1431 N N . VAL B 1 59 ? 11.489 -14.405 -6.712 1.00 17.63 221 VAL B N 1
ATOM 1432 C CA . VAL B 1 59 ? 12.921 -14.423 -6.871 1.00 15.45 221 VAL B CA 1
ATOM 1433 C C . VAL B 1 59 ? 13.499 -13.303 -6.016 1.00 14.38 221 VAL B C 1
ATOM 1434 O O . VAL B 1 59 ? 12.785 -12.322 -5.712 1.00 14.90 221 VAL B O 1
ATOM 1438 N N . PRO B 1 60 ? 14.750 -13.439 -5.613 1.00 14.53 222 PRO B N 1
ATOM 1439 C CA . PRO B 1 60 ? 15.356 -12.497 -4.686 1.00 13.37 222 PRO B CA 1
ATOM 1440 C C . PRO B 1 60 ? 15.825 -11.250 -5.433 1.00 11.86 222 PRO B C 1
ATOM 1441 O O . PRO B 1 60 ? 16.688 -11.318 -6.299 1.00 13.46 222 PRO B O 1
ATOM 1445 N N . CYS B 1 61 ? 15.344 -10.103 -4.985 1.00 8.78 223 CYS B N 1
ATOM 1446 C CA . CYS B 1 61 ? 15.839 -8.756 -5.366 1.00 8.39 223 CYS B CA 1
ATOM 1447 C C . CYS B 1 61 ? 16.303 -8.623 -6.833 1.00 9.66 223 CYS B C 1
ATOM 1448 O O . CYS B 1 61 ? 17.434 -8.250 -7.106 1.00 10.56 223 CYS B O 1
ATOM 1451 N N . PRO B 1 62 ? 15.421 -8.924 -7.755 1.00 8.80 224 PRO B N 1
ATOM 1452 C CA . PRO B 1 62 ? 15.830 -8.899 -9.184 1.00 9.90 224 PRO B CA 1
ATOM 1453 C C . PRO B 1 62 ? 16.137 -7.558 -9.758 1.00 8.66 224 PRO B C 1
ATOM 1454 O O . PRO B 1 62 ? 17.014 -7.471 -10.634 1.00 10.66 224 PRO B O 1
ATOM 1458 N N . TYR B 1 63 ? 15.358 -6.566 -9.346 1.00 7.27 225 TYR B N 1
ATOM 1459 C CA . TYR B 1 63 ? 15.254 -5.332 -10.144 1.00 8.56 225 TYR B CA 1
ATOM 1460 C C . TYR B 1 63 ? 15.604 -4.084 -9.390 1.00 7.73 225 TYR B C 1
ATOM 1461 O O . TYR B 1 63 ? 16.206 -3.160 -9.960 1.00 8.56 225 TYR B O 1
ATOM 1470 N N . ASP B 1 64 ? 15.209 -4.025 -8.101 1.00 5.98 226 ASP B N 1
ATOM 1471 C CA . ASP B 1 64 ? 15.486 -2.896 -7.270 1.00 4.35 226 ASP B CA 1
ATOM 1472 C C . ASP B 1 64 ? 16.227 -3.438 -6.064 1.00 4.97 226 ASP B C 1
ATOM 1473 O O . ASP B 1 64 ? 15.791 -4.383 -5.416 1.00 5.83 226 ASP B O 1
ATOM 1478 N N . TYR B 1 65 ? 17.397 -2.847 -5.788 1.00 5.52 227 TYR B N 1
ATOM 1479 C CA . TYR B 1 65 ? 18.252 -3.387 -4.729 1.00 5.72 227 TYR B CA 1
ATOM 1480 C C . TYR B 1 65 ? 19.411 -2.459 -4.453 1.00 5.41 227 TYR B C 1
ATOM 1481 O O . TYR B 1 65 ? 19.783 -1.617 -5.285 1.00 5.30 227 TYR B O 1
ATOM 1490 N N . ILE B 1 66 ? 19.993 -2.651 -3.273 1.00 5.72 228 ILE B N 1
ATOM 1491 C CA . ILE B 1 66 ? 21.220 -2.023 -2.889 1.00 5.54 228 ILE B CA 1
ATOM 1492 C C . ILE B 1 66 ? 22.253 -3.142 -2.598 1.00 5.43 228 ILE B C 1
ATOM 1493 O O . ILE B 1 66 ? 21.934 -4.171 -2.028 1.00 6.27 228 ILE B O 1
ATOM 1498 N N . LYS B 1 67 ? 23.510 -2.843 -2.960 1.00 5.34 229 LYS B N 1
ATOM 1499 C CA . LYS B 1 67 ? 24.665 -3.677 -2.655 1.00 5.23 229 LYS B CA 1
ATOM 1500 C C . LYS B 1 67 ? 25.755 -2.763 -2.071 1.00 5.85 229 LYS B C 1
ATOM 1501 O O . LYS B 1 67 ? 25.934 -1.629 -2.497 1.00 6.64 229 LYS B O 1
ATOM 1507 N N . ILE B 1 68 ? 26.573 -3.329 -1.181 1.00 7.81 230 ILE B N 1
ATOM 1508 C CA . ILE B 1 68 ? 27.695 -2.645 -0.528 1.00 8.54 230 ILE B CA 1
ATOM 1509 C C . ILE B 1 68 ? 28.946 -3.545 -0.723 1.00 9.44 230 ILE B C 1
ATOM 1510 O O . ILE B 1 68 ? 28.863 -4.725 -0.508 1.00 11.10 230 ILE B O 1
ATOM 1515 N N . LYS B 1 69 ? 30.043 -2.958 -1.136 1.00 9.23 231 LYS B N 1
ATOM 1516 C CA . LYS B 1 69 ? 31.280 -3.669 -1.286 1.00 10.39 231 LYS B CA 1
ATOM 1517 C C . LYS B 1 69 ? 32.403 -3.024 -0.487 1.00 11.20 231 LYS B C 1
ATOM 1518 O O . LYS B 1 69 ? 32.589 -1.832 -0.568 1.00 10.68 231 LYS B O 1
ATOM 1524 N N . ALA B 1 70 ? 33.228 -3.852 0.147 1.00 11.95 232 ALA B N 1
ATOM 1525 C CA . ALA B 1 70 ? 34.467 -3.430 0.816 1.00 13.85 232 ALA B CA 1
ATOM 1526 C C . ALA B 1 70 ? 35.507 -4.507 0.619 1.00 17.22 232 ALA B C 1
ATOM 1527 O O . ALA B 1 70 ? 35.259 -5.657 0.945 1.00 18.44 232 ALA B O 1
ATOM 1529 N N . GLY B 1 71 ? 36.556 -4.181 -0.069 1.00 20.09 233 GLY B N 1
ATOM 1530 C CA . GLY B 1 71 ? 37.580 -5.184 -0.426 1.00 22.58 233 GLY B CA 1
ATOM 1531 C C . GLY B 1 71 ? 36.903 -6.183 -1.343 1.00 23.38 233 GLY B C 1
ATOM 1532 O O . GLY B 1 71 ? 36.281 -5.802 -2.302 1.00 26.60 233 GLY B O 1
ATOM 1533 N N . SER B 1 72 ? 37.072 -7.476 -1.089 1.00 24.40 234 SER B N 1
ATOM 1534 C CA . SER B 1 72 ? 36.455 -8.493 -1.930 1.00 24.47 234 SER B CA 1
ATOM 1535 C C . SER B 1 72 ? 35.077 -8.950 -1.405 1.00 22.31 234 SER B C 1
ATOM 1536 O O . SER B 1 72 ? 34.484 -9.898 -1.937 1.00 23.85 234 SER B O 1
ATOM 1539 N N . LYS B 1 73 ? 34.577 -8.285 -0.348 1.00 17.88 235 LYS B N 1
ATOM 1540 C CA . LYS B 1 73 ? 33.342 -8.667 0.286 1.00 16.97 235 LYS B CA 1
ATOM 1541 C C . LYS B 1 73 ? 32.167 -7.808 -0.201 1.00 14.08 235 LYS B C 1
ATOM 1542 O O . LYS B 1 73 ? 32.277 -6.610 -0.308 1.00 13.66 235 LYS B O 1
ATOM 1548 N N . VAL B 1 74 ? 31.069 -8.488 -0.611 1.00 14.07 236 VAL B N 1
ATOM 1549 C CA . VAL B 1 74 ? 29.864 -7.816 -1.055 1.00 13.01 236 VAL B CA 1
ATOM 1550 C C . VAL B 1 74 ? 28.733 -8.192 -0.097 1.00 12.08 236 VAL B C 1
ATOM 1551 O O . VAL B 1 74 ? 28.486 -9.390 0.174 1.00 16.54 236 VAL B O 1
ATOM 1555 N N . TRP B 1 75 ? 28.034 -7.204 0.381 1.00 10.86 237 TRP B N 1
ATOM 1556 C CA . TRP B 1 75 ? 26.808 -7.376 1.166 1.00 9.89 237 TRP B CA 1
ATOM 1557 C C . TRP B 1 75 ? 25.620 -7.013 0.257 1.00 8.76 237 TRP B C 1
ATOM 1558 O O . TRP B 1 75 ? 25.632 -5.984 -0.425 1.00 11.17 237 TRP B O 1
ATOM 1569 N N . GLY B 1 76 ? 24.626 -7.888 0.274 1.00 9.03 238 GLY B N 1
ATOM 1570 C CA . GLY B 1 76 ? 23.439 -7.772 -0.543 1.00 8.10 238 GLY B CA 1
ATOM 1571 C C . GLY B 1 76 ? 23.365 -8.799 -1.612 1.00 8.76 238 GLY B C 1
ATOM 1572 O O . GLY B 1 76 ? 24.130 -9.794 -1.578 1.00 11.77 238 GLY B O 1
ATOM 1573 N N . PRO B 1 77 ? 22.476 -8.613 -2.559 1.00 8.51 239 PRO B N 1
ATOM 1574 C CA . PRO B 1 77 ? 21.554 -7.510 -2.696 1.00 6.78 239 PRO B CA 1
ATOM 1575 C C . PRO B 1 77 ? 20.531 -7.508 -1.563 1.00 7.07 239 PRO B C 1
ATOM 1576 O O . PRO B 1 77 ? 20.008 -8.553 -1.179 1.00 10.06 239 PRO B O 1
ATOM 1580 N N . PHE B 1 78 ? 20.174 -6.299 -1.130 1.00 5.97 240 PHE B N 1
ATOM 1581 C CA . PHE B 1 78 ? 19.098 -6.080 -0.164 1.00 6.01 240 PHE B CA 1
ATOM 1582 C C . PHE B 1 78 ? 17.932 -5.401 -0.834 1.00 6.43 240 PHE B C 1
ATOM 1583 O O . PHE B 1 78 ? 18.091 -4.433 -1.605 1.00 6.68 240 PHE B O 1
ATOM 1591 N N . CYS B 1 79 ? 16.730 -5.834 -0.456 1.00 6.14 241 CYS B N 1
ATOM 1592 C CA . CYS B 1 79 ? 15.486 -5.236 -0.910 1.00 5.83 241 CYS B CA 1
ATOM 1593 C C . CYS B 1 79 ? 14.376 -5.614 0.049 1.00 5.28 241 CYS B C 1
ATOM 1594 O O . CYS B 1 79 ? 14.661 -6.247 1.073 1.00 7.20 241 CYS B O 1
ATOM 1597 N N . GLY B 1 80 ? 13.152 -5.216 -0.252 1.00 6.35 242 GLY B N 1
ATOM 1598 C CA . GLY B 1 80 ? 12.034 -5.413 0.644 1.00 6.06 242 GLY B CA 1
ATOM 1599 C C . GLY B 1 80 ? 11.953 -4.356 1.691 1.00 4.86 242 GLY B C 1
ATOM 1600 O O . GLY B 1 80 ? 12.538 -3.272 1.582 1.00 5.35 242 GLY B O 1
ATOM 1601 N N . GLU B 1 81 ? 11.179 -4.680 2.731 1.00 5.44 243 GLU B N 1
ATOM 1602 C CA . GLU B 1 81 ? 10.936 -3.745 3.821 1.00 6.31 243 GLU B CA 1
ATOM 1603 C C . GLU B 1 81 ? 11.782 -3.911 5.051 1.00 5.41 243 GLU B C 1
ATOM 1604 O O . GLU B 1 81 ? 11.748 -3.050 5.961 1.00 5.16 243 GLU B O 1
ATOM 1610 N N . LYS B 1 82 ? 12.533 -5.007 5.163 1.00 6.66 244 LYS B N 1
ATOM 1611 C CA . LYS B 1 82 ? 13.302 -5.271 6.390 1.00 6.23 244 LYS B CA 1
ATOM 1612 C C . LYS B 1 82 ? 14.583 -4.467 6.342 1.00 7.06 244 LYS B C 1
ATOM 1613 O O . LYS B 1 82 ? 15.313 -4.557 5.374 1.00 10.76 244 LYS B O 1
ATOM 1619 N N . SER B 1 83 ? 14.905 -3.722 7.367 1.00 7.29 245 SER B N 1
ATOM 1620 C CA . SER B 1 83 ? 16.163 -3.014 7.402 1.00 7.19 245 SER B CA 1
ATOM 1621 C 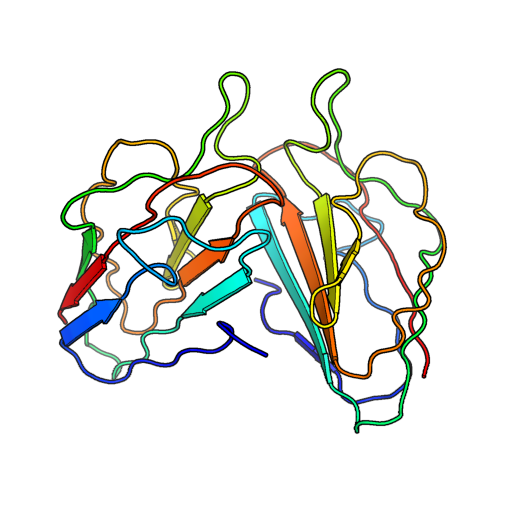C . SER B 1 83 ? 17.328 -3.985 7.546 1.00 8.15 245 SER B C 1
ATOM 1622 O O . SER B 1 83 ? 17.353 -4.775 8.506 1.00 9.58 245 SER B O 1
ATOM 1625 N N . PRO B 1 84 ? 18.291 -3.941 6.632 1.00 7.78 246 PRO B N 1
ATOM 1626 C CA . PRO B 1 84 ? 19.481 -4.820 6.805 1.00 7.70 246 PRO B CA 1
ATOM 1627 C C . PRO B 1 84 ? 20.151 -4.551 8.150 1.00 8.43 246 PRO B C 1
ATOM 1628 O O . PRO B 1 84 ? 20.168 -3.425 8.595 1.00 9.12 246 PRO B O 1
ATOM 1632 N N . GLU B 1 85 ? 20.850 -5.557 8.639 1.00 11.48 247 GLU B N 1
ATOM 1633 C CA . GLU B 1 85 ? 21.617 -5.319 9.876 1.00 12.60 247 GLU B CA 1
ATOM 1634 C C . GLU B 1 85 ? 22.857 -4.478 9.619 1.00 10.58 247 GLU B C 1
ATOM 1635 O O . GLU B 1 85 ? 23.330 -4.399 8.500 1.00 10.22 247 GLU B O 1
ATOM 1641 N N . PRO B 1 86 ? 23.362 -3.813 10.670 1.00 12.07 248 PRO B N 1
ATOM 1642 C CA . PRO B 1 86 ? 24.481 -2.889 10.426 1.00 12.14 248 PRO B CA 1
ATOM 1643 C C . PRO B 1 86 ? 25.688 -3.690 9.965 1.00 11.11 248 PRO B C 1
ATOM 1644 O O . PRO B 1 86 ? 25.844 -4.880 10.268 1.00 13.64 248 PRO B O 1
ATOM 1648 N N . ILE B 1 87 ? 26.522 -3.027 9.218 1.00 9.54 249 ILE B N 1
ATOM 1649 C CA . ILE B 1 87 ? 27.687 -3.635 8.595 1.00 10.88 249 ILE B CA 1
ATOM 1650 C C . ILE B 1 87 ? 28.914 -2.983 9.168 1.00 10.61 249 ILE B C 1
ATOM 1651 O O . ILE B 1 87 ? 29.136 -1.800 8.987 1.00 12.87 249 ILE B O 1
ATOM 1656 N N . SER B 1 88 ? 29.754 -3.800 9.727 1.00 12.83 250 SER B N 1
ATOM 1657 C C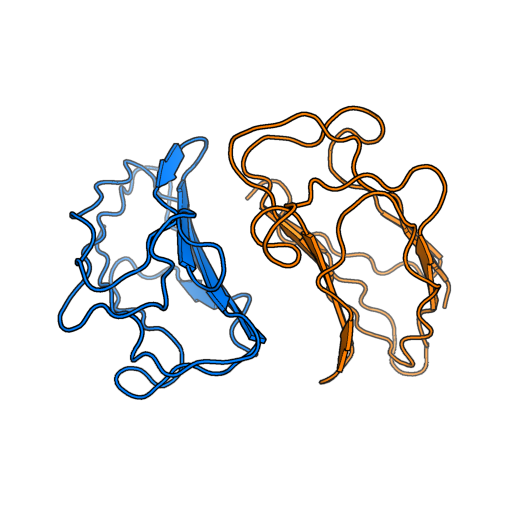A . SER B 1 88 ? 31.116 -3.407 10.169 1.00 14.03 250 SER B CA 1
ATOM 1658 C C . SER B 1 88 ? 32.055 -3.838 9.085 1.00 15.40 250 SER B C 1
ATOM 1659 O O . SER B 1 88 ? 32.354 -5.004 8.928 1.00 18.05 250 SER B O 1
ATOM 1662 N N . THR B 1 89 ? 32.391 -2.892 8.221 1.00 15.92 251 THR B N 1
ATOM 1663 C CA . THR B 1 89 ? 33.019 -3.185 6.891 1.00 16.27 251 THR B CA 1
A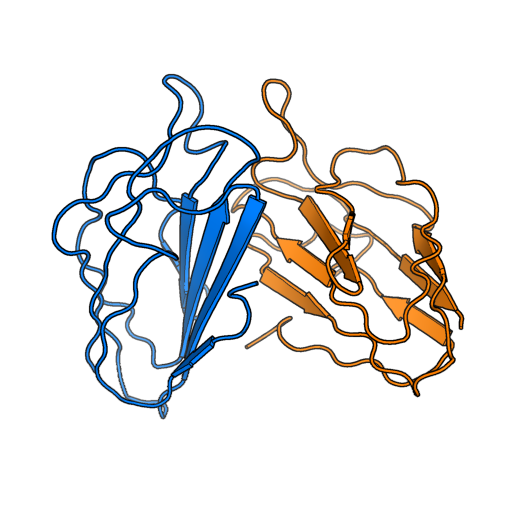TOM 1664 C C . THR B 1 89 ? 34.452 -3.531 7.067 1.00 18.31 251 THR B C 1
ATOM 1665 O O . THR B 1 89 ? 35.053 -4.142 6.124 1.00 19.17 251 THR B O 1
ATOM 1669 N N . GLN B 1 90 ? 35.067 -3.178 8.209 1.00 19.02 252 GLN B N 1
ATOM 1670 C CA A GLN B 1 90 ? 36.528 -3.371 8.362 0.50 19.39 252 GLN B CA 1
ATOM 1671 C CA B GLN B 1 90 ? 36.522 -3.340 8.369 0.50 19.46 252 GLN B CA 1
ATOM 1672 C C . GLN B 1 90 ? 37.395 -2.686 7.303 1.00 19.54 252 GLN B C 1
ATOM 1673 O O . GLN B 1 90 ? 38.529 -3.082 7.062 1.00 21.28 252 GLN B O 1
ATOM 1684 N N . SER B 1 91 ? 36.900 -1.638 6.644 1.00 15.34 253 SER B N 1
ATOM 1685 C CA . SER B 1 91 ? 37.591 -1.045 5.500 1.00 14.37 253 SER B CA 1
ATOM 1686 C C . SER B 1 91 ? 37.410 0.488 5.497 1.00 13.34 253 SER B C 1
ATOM 1687 O O . SER B 1 91 ? 36.419 1.041 6.019 1.00 13.88 253 SER B O 1
ATOM 1690 N N . HIS B 1 92 ? 38.355 1.123 4.837 1.00 13.47 254 HIS B N 1
ATOM 1691 C CA . HIS B 1 92 ? 38.385 2.535 4.610 1.00 12.81 254 HIS B CA 1
ATOM 1692 C C . HIS B 1 92 ? 37.779 2.954 3.254 1.00 11.87 254 HIS B C 1
ATOM 1693 O O . HIS B 1 92 ? 37.617 4.135 2.988 1.00 13.60 254 HIS B O 1
ATOM 1700 N N . SER B 1 93 ? 37.490 2.003 2.371 1.00 10.71 255 SER B N 1
ATOM 1701 C CA . SER B 1 93 ? 36.989 2.290 1.014 1.00 10.96 255 SER B CA 1
ATOM 1702 C C . SER B 1 93 ? 35.811 1.415 0.680 1.00 11.41 255 SER B C 1
ATOM 1703 O O . SER B 1 93 ? 35.902 0.204 0.590 1.00 12.84 255 SER B O 1
ATOM 1706 N N . ILE B 1 94 ? 34.672 2.046 0.641 1.00 9.43 256 ILE B N 1
ATOM 1707 C CA . ILE B 1 94 ? 33.373 1.371 0.479 1.00 8.43 256 ILE B CA 1
ATOM 1708 C C . ILE B 1 94 ? 32.664 1.841 -0.771 1.00 8.37 256 ILE B C 1
ATOM 1709 O O . ILE B 1 94 ? 32.668 3.033 -1.054 1.00 9.77 256 ILE B O 1
ATOM 1714 N N . GLN B 1 95 ? 32.114 0.895 -1.538 1.00 7.75 257 GLN B N 1
ATOM 1715 C CA A GLN B 1 95 ? 31.355 1.193 -2.742 0.50 8.48 257 GLN B CA 1
ATOM 1716 C CA B GLN B 1 95 ? 31.361 1.194 -2.730 0.50 8.54 257 GLN B CA 1
ATOM 1717 C C . GLN B 1 95 ? 29.932 0.747 -2.549 1.00 7.64 257 GLN B C 1
ATOM 1718 O O . GLN B 1 95 ? 29.696 -0.323 -2.030 1.00 9.96 257 GLN B O 1
ATOM 1729 N N . ILE B 1 96 ? 28.976 1.592 -2.936 1.00 6.71 258 ILE B N 1
ATOM 1730 C CA . ILE B 1 96 ? 27.531 1.298 -2.777 1.00 6.90 258 ILE B CA 1
ATOM 1731 C C . ILE B 1 96 ? 26.911 1.494 -4.157 1.00 6.08 258 ILE B C 1
ATOM 1732 O O . ILE B 1 96 ? 27.164 2.482 -4.872 1.00 7.85 258 ILE B O 1
ATOM 1737 N N . LEU B 1 97 ? 26.057 0.532 -4.494 1.00 5.96 259 LEU B N 1
ATOM 1738 C CA . LEU B 1 97 ? 25.306 0.495 -5.739 1.00 5.27 259 LEU B CA 1
ATOM 1739 C C . LEU B 1 97 ? 23.803 0.441 -5.409 1.00 6.23 259 LEU B C 1
ATOM 1740 O O . LEU B 1 97 ? 23.412 -0.415 -4.618 1.00 5.16 259 LEU B O 1
ATOM 1745 N N . PHE B 1 98 ? 23.010 1.334 -6.022 1.00 5.26 260 PHE B N 1
ATOM 1746 C CA . PHE B 1 98 ? 21.559 1.236 -5.885 1.00 5.57 260 PHE B CA 1
ATOM 1747 C C . PHE B 1 98 ? 20.979 1.336 -7.304 1.00 4.68 260 PHE B C 1
ATOM 1748 O O . PHE B 1 98 ? 21.317 2.245 -8.060 1.00 6.29 260 PHE B O 1
ATOM 1756 N N . ARG B 1 99 ? 20.132 0.351 -7.641 1.00 4.51 261 ARG B N 1
ATOM 1757 C CA . ARG B 1 99 ? 19.474 0.292 -8.901 1.00 4.91 261 ARG B CA 1
ATOM 1758 C C . ARG B 1 99 ? 18.000 0.009 -8.765 1.00 4.84 261 ARG B C 1
ATOM 1759 O O . ARG B 1 99 ? 17.587 -0.660 -7.824 1.00 6.23 261 ARG B O 1
ATOM 1767 N N . SER B 1 100 ? 17.218 0.500 -9.747 1.00 5.98 262 SER B N 1
ATOM 1768 C CA . SER B 1 100 ? 15.819 0.158 -9.785 1.00 5.11 262 SER B CA 1
ATOM 1769 C C . SER B 1 100 ? 15.362 -0.004 -11.239 1.00 5.50 262 SER B C 1
ATOM 1770 O O . SER B 1 100 ? 16.007 0.484 -12.164 1.00 6.43 262 SER B O 1
ATOM 1773 N N . ASP B 1 101 ? 14.143 -0.548 -11.355 1.00 6.18 263 ASP B N 1
ATOM 1774 C CA . ASP B 1 101 ? 13.451 -0.748 -12.627 1.00 7.12 263 ASP B CA 1
ATOM 1775 C C . ASP B 1 101 ? 12.524 0.380 -12.928 1.00 7.01 263 ASP B C 1
ATOM 1776 O O . ASP B 1 101 ? 12.509 1.452 -12.263 1.00 7.35 263 ASP B O 1
ATOM 1781 N N . ASN B 1 102 ? 11.765 0.223 -14.018 1.00 7.92 264 ASN B N 1
ATOM 1782 C CA . ASN B 1 102 ? 10.964 1.303 -14.563 1.00 10.71 264 ASN B CA 1
ATOM 1783 C C . ASN B 1 102 ? 9.534 1.430 -13.966 1.00 10.86 264 ASN B C 1
ATOM 1784 O O . ASN B 1 102 ? 8.689 2.157 -14.554 1.00 14.12 264 ASN B O 1
ATOM 1789 N N . SER B 1 103 ? 9.223 0.810 -12.839 1.00 10.29 265 SER B N 1
ATOM 1790 C CA . SER B 1 103 ? 7.906 0.873 -12.285 1.00 11.34 265 SER B CA 1
ATOM 1791 C C . SER B 1 103 ? 7.964 0.793 -10.756 1.00 10.15 265 SER B C 1
ATOM 1792 O O . SER B 1 103 ? 8.952 0.438 -10.154 1.00 10.06 265 SER B O 1
ATOM 1795 N N . GLY B 1 104 ? 6.827 1.143 -10.171 1.00 13.34 266 GLY B N 1
ATOM 1796 C CA . GLY B 1 104 ? 6.592 0.973 -8.736 1.00 12.59 266 GLY B CA 1
ATOM 1797 C C . GLY B 1 104 ? 6.772 2.240 -7.960 1.00 11.76 266 GLY B C 1
ATOM 1798 O O . GLY B 1 104 ? 7.347 3.195 -8.467 1.00 14.98 266 GLY B O 1
ATOM 1799 N N . GLU B 1 105 ? 6.400 2.215 -6.671 1.00 11.11 267 GLU B N 1
ATOM 1800 C CA . GLU B 1 105 ? 6.576 3.363 -5.760 1.00 11.69 267 GLU B CA 1
ATOM 1801 C C . GLU B 1 105 ? 7.020 2.708 -4.463 1.00 9.72 267 GLU B C 1
ATOM 1802 O O . GLU B 1 105 ? 6.221 2.035 -3.771 1.00 11.00 267 GLU B O 1
ATOM 1808 N N . ASN B 1 106 ? 8.254 2.967 -4.101 1.00 6.64 268 ASN B N 1
ATOM 1809 C CA . ASN B 1 106 ? 8.861 2.493 -2.883 1.00 5.35 268 ASN B CA 1
ATOM 1810 C C . ASN B 1 106 ? 9.731 3.638 -2.349 1.00 4.89 268 ASN B C 1
ATOM 1811 O O . ASN B 1 106 ? 10.383 4.348 -3.127 1.00 5.88 268 ASN B O 1
ATOM 1816 N N . ARG B 1 107 ? 9.776 3.749 -1.013 1.00 5.49 269 ARG B N 1
ATOM 1817 C CA . ARG B 1 107 ? 10.399 4.918 -0.405 1.00 3.98 269 ARG B CA 1
ATOM 1818 C C . ARG B 1 107 ? 11.924 4.979 -0.429 1.00 5.35 269 ARG B C 1
ATOM 1819 O O . ARG B 1 107 ? 12.476 6.061 -0.333 1.00 6.36 269 ARG B O 1
ATOM 1827 N N . GLY B 1 108 ? 12.579 3.829 -0.501 1.00 4.94 270 GLY B N 1
ATOM 1828 C CA . GLY B 1 108 ? 14.005 3.755 -0.594 1.00 4.66 270 GLY B CA 1
ATOM 1829 C C . GLY B 1 108 ? 14.695 3.490 0.738 1.00 5.00 270 GLY B C 1
ATOM 1830 O O . GLY B 1 108 ? 14.278 2.692 1.540 1.00 5.83 270 GLY B O 1
ATOM 1831 N N . TRP B 1 109 ? 15.813 4.173 0.914 1.00 4.61 271 TRP B N 1
ATOM 1832 C CA . TRP B 1 109 ? 16.705 3.869 2.016 1.00 4.39 271 TRP B CA 1
ATOM 1833 C C . TRP B 1 109 ? 17.496 5.055 2.482 1.00 5.38 271 TRP B C 1
ATOM 1834 O O . TRP B 1 109 ? 17.719 6.020 1.708 1.00 5.81 271 TRP B O 1
ATOM 1845 N N . ARG B 1 110 ? 17.896 5.007 3.737 1.00 5.37 272 ARG B N 1
ATOM 1846 C CA A ARG B 1 110 ? 18.813 5.950 4.376 0.60 5.16 272 ARG B CA 1
ATOM 1847 C CA B ARG B 1 110 ? 18.801 5.944 4.365 0.40 5.55 272 ARG B CA 1
ATOM 1848 C C . ARG B 1 110 ? 19.851 5.179 5.132 1.00 6.29 272 ARG B C 1
ATOM 1849 O O . ARG B 1 110 ? 19.493 4.254 5.870 1.00 7.06 272 ARG B O 1
ATOM 1864 N N . LEU B 1 111 ? 21.107 5.556 4.961 1.00 7.36 273 LEU B N 1
ATOM 1865 C CA . LEU B 1 111 ? 22.253 4.894 5.571 1.00 10.17 273 LEU B CA 1
ATOM 1866 C C . LEU B 1 111 ? 22.979 5.996 6.346 1.00 11.33 273 LEU B C 1
ATOM 1867 O O . LEU B 1 111 ? 23.092 7.172 5.900 1.00 14.61 273 LEU B O 1
ATOM 1872 N N . SER B 1 112 ? 23.362 5.758 7.566 1.00 9.80 274 SER B N 1
ATOM 1873 C CA . SER B 1 112 ? 24.363 6.621 8.233 1.00 10.03 274 SER B CA 1
ATOM 1874 C C . SER B 1 112 ? 25.658 5.810 8.322 1.00 9.60 274 SER B C 1
ATOM 1875 O O . SER B 1 112 ? 25.655 4.578 8.317 1.00 11.31 274 SER B O 1
ATOM 1878 N N . TYR B 1 113 ? 26.780 6.477 8.328 1.00 9.63 275 TYR B N 1
ATOM 1879 C CA . TYR B 1 113 ? 28.047 5.811 8.482 1.00 10.36 275 TYR B CA 1
ATOM 1880 C C . TYR B 1 113 ? 28.961 6.602 9.413 1.00 10.03 275 TYR B C 1
ATOM 1881 O O . TYR B 1 113 ? 28.839 7.805 9.573 1.00 11.37 275 TYR B O 1
ATOM 1890 N N . ARG B 1 114 ? 29.895 5.857 10.050 1.00 11.01 276 ARG B N 1
ATOM 1891 C CA . ARG B 1 114 ? 30.908 6.405 10.949 1.00 12.06 276 ARG B CA 1
ATOM 1892 C C . ARG B 1 114 ? 32.154 5.608 10.855 1.00 11.91 276 ARG B C 1
ATOM 1893 O O . ARG B 1 114 ? 32.098 4.417 10.638 1.00 15.28 276 ARG B O 1
ATOM 1901 N N . ALA B 1 115 ? 33.271 6.270 11.008 1.00 12.40 277 ALA B N 1
ATOM 1902 C CA . ALA B 1 115 ? 34.627 5.625 11.064 1.00 14.17 277 ALA B CA 1
ATOM 1903 C C . ALA B 1 115 ? 35.406 6.412 12.025 1.00 18.42 277 ALA B C 1
ATOM 1904 O O . ALA B 1 115 ? 35.182 7.601 12.230 1.00 19.75 277 ALA B O 1
#

B-factor: mean 14.45, std 10.94, range [3.68, 154.63]

CATH classification: 2.60.120.290

Sequence (227 aa):
ECSGNLFTQRRTGTITSPDYPNPYPKSSECSYTIDLEEEGFMVTLQFEDDIFDIEDHPEEVPCPYDYIKIKAGSKVWGPFCGEKSPEPISSTQQSHSIQILFRSDNNSGENRGWRRLSSYRAVECSSGNLFTQRTGTITSPDYPNPYPKSSECSYTIDDLEEGFMVTLQFEDDIFDIEDHPEEVPCPYDYIKIKAGSKVWGPFCGEKSPEPISTQQSHSIQQILFRSDNSGENRGWRRLSYRA

Secondary structure (DSSP, 8-state):
-EEEEEE-SSEEEEE-TTTTSPPPTT-EEEEEEE--BTB--EEEE-S--BB---SSSSS-S-EEEEEETTEEEEEE-BSSPPPPEE---SEEEEEEE--SS----B-EEEEE-/-TTS-EEE-SSEEEEE-TTTTSPPPTT-EEEEEEE--BTB--EEEE-S--BB---SSSSS-SSEEEEEETTEEEEEE-BSSPPPPEE---SEEEEEEE--SS----B-EEEEE-

GO terms:
  GO:0042803 protein homodimerization activity (F, IPI)
  GO:0048306 calcium-dependent protein binding (F, IPI)
  GO:0005509 calcium ion binding (F, IDA)
  GO:0005576 extracellular region (C, IDA)
  GO:0004252 serine-type endopeptidase activity (F, IDA)

Foldseek 3Di:
DAADAEAADQKDKDWAPPAQWFHAAFDKHKYKQAYDWPDWKKKFWDDWAAFDADDPDGPPFKAKWKDAVPDIDDRDHHGDTDGIDGRRHRIMMIIIGGHGDDTIRTTMMMMGD/DPQEDAEAADQKDKDWAPPAQWFHAAFDKHKYKQAYDWPDWKKKFWDDWAAWDADDPDGPDFWAKWKDADNDIDDRDHHTDTDGMDRRRHRMMMMITTHHGDDIIRTTMMIMHD